Protein AF-A0AAE3ZYD8-F1 (afdb_monomer_lite)

Structure (mmCIF, N/CA/C/O backbone):
data_AF-A0AAE3ZYD8-F1
#
_entry.id   AF-A0AAE3ZYD8-F1
#
loop_
_atom_site.group_PDB
_atom_site.id
_atom_site.type_symbol
_atom_site.label_atom_id
_atom_site.label_alt_id
_atom_site.label_comp_id
_atom_site.label_asym_id
_atom_site.label_entity_id
_atom_site.label_seq_id
_atom_site.pdbx_PDB_ins_code
_atom_site.Cartn_x
_atom_site.Cartn_y
_atom_site.Cartn_z
_atom_site.occupancy
_atom_site.B_iso_or_equiv
_atom_site.auth_seq_id
_atom_site.auth_comp_id
_atom_site.auth_asym_id
_atom_site.auth_atom_id
_atom_site.pdbx_PDB_model_num
ATOM 1 N N . MET A 1 1 ? -15.674 74.850 -31.401 1.00 39.19 1 MET A N 1
ATOM 2 C CA . MET A 1 1 ? -15.373 73.642 -32.206 1.00 39.19 1 MET A CA 1
ATOM 3 C C . MET A 1 1 ? -13.889 73.385 -31.985 1.00 39.19 1 MET A C 1
ATOM 5 O O . MET A 1 1 ? -13.115 74.258 -32.322 1.00 39.19 1 MET A O 1
ATOM 9 N N . THR A 1 2 ? -13.423 72.394 -31.230 1.00 38.75 2 THR A N 1
ATOM 10 C CA . THR A 1 2 ? -13.794 70.973 -31.215 1.00 38.75 2 THR A CA 1
ATOM 11 C C . THR A 1 2 ? -13.470 70.394 -29.831 1.00 38.75 2 THR A C 1
ATOM 13 O O . THR A 1 2 ? -12.505 70.802 -29.191 1.00 38.75 2 THR A O 1
ATOM 16 N N . ALA A 1 3 ? -14.330 69.497 -29.356 1.00 37.72 3 ALA A N 1
ATOM 17 C CA . ALA A 1 3 ? -14.388 68.983 -27.994 1.00 37.72 3 ALA A CA 1
ATOM 18 C C . ALA A 1 3 ? -13.126 68.225 -27.538 1.00 37.72 3 ALA A C 1
ATOM 20 O O . ALA A 1 3 ? -12.574 67.401 -28.269 1.00 37.72 3 ALA A O 1
ATOM 21 N N . GLY A 1 4 ? -12.732 68.465 -26.283 1.00 34.50 4 GLY A N 1
ATOM 22 C CA . GLY A 1 4 ? -11.736 67.681 -25.561 1.00 34.50 4 GLY A CA 1
ATOM 23 C C . GLY A 1 4 ? -12.217 66.248 -25.338 1.00 34.50 4 GLY A C 1
ATOM 24 O O . GLY A 1 4 ? -13.328 66.013 -24.865 1.00 34.50 4 GLY A O 1
ATOM 25 N N . ARG A 1 5 ? -11.369 65.280 -25.691 1.00 34.66 5 ARG A N 1
ATOM 26 C CA . ARG A 1 5 ? -11.614 63.859 -25.442 1.00 34.66 5 ARG A CA 1
ATOM 27 C C . ARG A 1 5 ? -10.957 63.471 -24.108 1.00 34.66 5 ARG A C 1
ATOM 29 O O . ARG A 1 5 ? -9.735 63.564 -24.014 1.00 34.66 5 ARG A O 1
ATOM 36 N N . PRO A 1 6 ? -11.722 63.047 -23.087 1.00 41.84 6 PRO A N 1
ATOM 37 C CA . PRO A 1 6 ? -11.162 62.637 -21.802 1.00 41.84 6 PRO A CA 1
ATOM 38 C C . PRO A 1 6 ? -10.431 61.282 -21.906 1.00 41.84 6 PRO A C 1
ATOM 40 O O . PRO A 1 6 ? -10.768 60.464 -22.774 1.00 41.84 6 PRO A O 1
ATOM 43 N N . PRO A 1 7 ? -9.436 61.017 -21.037 1.00 40.16 7 PRO A N 1
ATOM 44 C CA . PRO A 1 7 ? -8.726 59.742 -21.002 1.00 40.16 7 PRO A CA 1
ATOM 45 C C . PRO A 1 7 ? -9.664 58.601 -20.584 1.00 40.16 7 PRO A C 1
ATOM 47 O O . PRO A 1 7 ? -10.513 58.758 -19.707 1.00 40.16 7 PRO A O 1
ATOM 50 N N . ARG A 1 8 ? -9.515 57.440 -21.234 1.00 33.44 8 ARG A N 1
ATOM 51 C CA . ARG A 1 8 ? -10.309 56.237 -20.939 1.00 33.44 8 ARG A CA 1
ATOM 52 C C . ARG A 1 8 ? -10.035 55.751 -19.505 1.00 33.44 8 ARG A C 1
ATOM 54 O O . ARG A 1 8 ? -8.873 55.748 -19.098 1.00 33.44 8 ARG A O 1
ATOM 61 N N . PRO A 1 9 ? -11.063 55.299 -18.767 1.00 32.88 9 PRO A N 1
ATOM 62 C CA . PRO A 1 9 ? -10.900 54.780 -17.418 1.00 32.88 9 PRO A CA 1
ATOM 63 C C . PRO A 1 9 ? -10.076 53.490 -17.433 1.00 32.88 9 PRO A C 1
ATOM 65 O O . PRO A 1 9 ? -10.349 52.556 -18.188 1.00 32.88 9 PRO A O 1
ATOM 68 N N . THR A 1 10 ? -9.053 53.463 -16.585 1.00 34.94 10 THR A N 1
ATOM 69 C CA . THR A 1 10 ? -8.328 52.263 -16.190 1.00 34.94 10 THR A CA 1
ATOM 70 C C . THR A 1 10 ? -9.284 51.358 -15.422 1.00 34.94 10 THR A C 1
ATOM 72 O O . THR A 1 10 ? -9.765 51.711 -14.346 1.00 34.94 10 THR A O 1
ATOM 75 N N . ASP A 1 11 ? -9.578 50.183 -15.974 1.00 27.94 11 ASP A N 1
ATOM 76 C CA . ASP A 1 11 ? -10.343 49.171 -15.257 1.00 27.94 11 ASP A CA 1
ATOM 77 C C . ASP A 1 11 ? -9.451 48.550 -14.170 1.00 27.94 11 ASP A C 1
ATOM 79 O O . ASP A 1 11 ? -8.666 47.625 -14.393 1.00 27.94 11 ASP A O 1
ATOM 83 N N . ARG A 1 12 ? -9.516 49.137 -12.971 1.00 27.45 12 ARG A N 1
ATOM 84 C CA . ARG A 1 12 ? -9.150 48.465 -11.727 1.00 27.45 12 ARG A CA 1
ATOM 85 C C . ARG A 1 12 ? -10.263 47.478 -11.391 1.00 27.45 12 ARG A C 1
ATOM 87 O O . ARG A 1 12 ? -11.289 47.900 -10.865 1.00 27.45 12 ARG A O 1
ATOM 94 N N . ARG A 1 13 ? -9.986 46.180 -11.526 1.00 26.78 13 ARG A N 1
ATOM 95 C CA . ARG A 1 13 ? -10.488 45.126 -10.619 1.00 26.78 13 ARG A CA 1
ATOM 96 C C . ARG A 1 13 ? -9.712 43.815 -10.809 1.00 26.78 13 ARG A C 1
ATOM 98 O O . ARG A 1 13 ? -10.257 42.789 -11.188 1.00 26.78 13 ARG A O 1
ATOM 105 N N . ALA A 1 14 ? -8.425 43.831 -10.473 1.00 28.00 14 ALA A N 1
ATOM 106 C CA . ALA A 1 14 ? -7.752 42.625 -9.996 1.00 28.00 14 ALA A CA 1
ATOM 107 C C . ALA A 1 14 ? -7.748 42.703 -8.467 1.00 28.00 14 ALA A C 1
ATOM 109 O O . ALA A 1 14 ? -6.875 43.321 -7.861 1.00 28.00 14 ALA A O 1
ATOM 110 N N . GLY A 1 15 ? -8.805 42.167 -7.856 1.00 26.12 15 GLY A N 1
ATOM 111 C CA . GLY A 1 15 ? -8.845 41.940 -6.420 1.00 26.12 15 GLY A CA 1
ATOM 112 C C . GLY A 1 15 ? -7.722 40.983 -6.054 1.00 26.12 15 GLY A C 1
ATOM 113 O O . GLY A 1 15 ? -7.764 39.807 -6.410 1.00 26.12 15 GLY A O 1
ATOM 114 N N . ASN A 1 16 ? -6.722 41.525 -5.370 1.00 30.31 16 ASN A N 1
ATOM 115 C CA . ASN A 1 16 ? -5.710 40.788 -4.645 1.00 30.31 16 ASN A CA 1
ATOM 116 C C . ASN A 1 16 ? -6.417 39.789 -3.717 1.00 30.31 16 ASN A C 1
ATOM 118 O O . ASN A 1 16 ? -7.019 40.181 -2.721 1.00 30.31 16 ASN A O 1
ATOM 122 N N . THR A 1 17 ? -6.416 38.510 -4.079 1.00 27.67 17 THR A N 1
ATOM 123 C CA . THR A 1 17 ? -6.641 37.433 -3.115 1.00 27.67 17 THR A CA 1
ATOM 124 C C . THR A 1 17 ? -5.287 36.804 -2.902 1.00 27.67 17 THR A C 1
ATOM 126 O O . THR A 1 17 ? -4.850 35.932 -3.653 1.00 27.67 17 THR A O 1
ATOM 129 N N . ASP A 1 18 ? -4.608 37.345 -1.897 1.00 24.77 18 ASP A N 1
ATOM 130 C CA . ASP A 1 18 ? -3.441 36.752 -1.284 1.00 24.77 18 ASP A CA 1
ATOM 131 C C . ASP A 1 18 ? -3.731 35.270 -1.044 1.00 24.77 18 ASP A C 1
ATOM 133 O O . ASP A 1 18 ? -4.556 34.889 -0.209 1.00 24.77 18 ASP A O 1
ATOM 137 N N . LEU A 1 19 ? -3.049 34.415 -1.806 1.00 27.92 19 LEU A N 1
ATOM 138 C CA . LEU A 1 19 ? -2.850 33.026 -1.437 1.00 27.92 19 LEU A CA 1
ATOM 139 C C . LEU A 1 19 ? -1.936 33.031 -0.212 1.00 27.92 19 LEU A C 1
ATOM 141 O O . LEU A 1 19 ? -0.739 32.769 -0.302 1.00 27.92 19 LEU A O 1
ATOM 145 N N . VAL A 1 20 ? -2.526 33.327 0.944 1.00 26.83 20 VAL A N 1
ATOM 146 C CA . VAL A 1 20 ? -2.043 32.824 2.220 1.00 26.83 20 VAL A CA 1
ATOM 147 C C . VAL A 1 20 ? -2.049 31.307 2.073 1.00 26.83 20 VAL A C 1
ATOM 149 O O . VAL A 1 20 ? -3.085 30.645 2.128 1.00 26.83 20 VAL A O 1
ATOM 152 N N . THR A 1 21 ? -0.877 30.752 1.785 1.00 28.17 21 THR A N 1
ATOM 153 C CA . THR A 1 21 ? -0.596 29.334 1.965 1.00 28.17 21 THR A CA 1
ATOM 154 C C . THR A 1 21 ? -0.761 29.023 3.443 1.00 28.17 21 THR A C 1
ATOM 156 O O . THR A 1 21 ? 0.166 29.191 4.229 1.00 28.17 21 THR A O 1
ATOM 159 N N . ASP A 1 22 ? -1.969 28.606 3.808 1.00 22.72 22 ASP A N 1
ATOM 160 C CA . ASP A 1 22 ? -2.273 27.959 5.075 1.00 22.72 22 ASP A CA 1
ATOM 161 C C . ASP A 1 22 ? -1.368 26.713 5.215 1.00 22.72 22 ASP A C 1
ATOM 163 O O . ASP A 1 22 ? -1.449 25.800 4.380 1.00 22.72 22 ASP A O 1
ATOM 167 N N . PRO A 1 23 ? -0.476 26.653 6.222 1.00 24.53 23 PRO A N 1
ATOM 168 C CA . PRO A 1 23 ? 0.433 25.527 6.422 1.00 24.53 23 PRO A CA 1
ATOM 169 C C . PRO A 1 23 ? -0.279 24.243 6.899 1.00 24.53 23 PRO A C 1
ATOM 171 O O . PRO A 1 23 ? 0.387 23.241 7.155 1.00 24.53 23 PRO A O 1
ATOM 174 N N . GLY A 1 24 ? -1.615 24.221 6.992 1.00 27.00 24 GLY A N 1
ATOM 175 C CA . GLY A 1 24 ? -2.392 23.070 7.465 1.00 27.00 24 GLY A CA 1
ATOM 176 C C . GLY A 1 24 ? -2.899 22.075 6.411 1.00 27.00 24 GLY A C 1
ATOM 177 O O . GLY A 1 24 ? -3.437 21.030 6.783 1.00 27.00 24 GLY A O 1
ATOM 178 N N . LYS A 1 25 ? -2.773 22.333 5.100 1.00 26.31 25 LYS A N 1
ATOM 179 C CA . LYS A 1 25 ? -3.444 21.501 4.077 1.00 26.31 25 LYS A CA 1
ATOM 180 C C . LYS A 1 25 ? -2.514 20.500 3.389 1.00 26.31 25 LYS A C 1
ATOM 182 O O . LYS A 1 25 ? -2.202 20.625 2.205 1.00 26.31 25 LYS A O 1
ATOM 187 N N . SER A 1 26 ? -2.143 19.440 4.109 1.00 29.58 26 SER A N 1
ATOM 188 C CA . SER A 1 26 ? -1.724 18.188 3.459 1.00 29.58 26 SER A CA 1
ATOM 189 C C . SER A 1 26 ? -2.829 17.720 2.498 1.00 29.58 26 SER A C 1
ATOM 191 O O . SER A 1 26 ? -4.012 17.800 2.855 1.00 29.58 26 SER A O 1
ATOM 193 N N . PRO A 1 27 ? -2.505 17.242 1.280 1.00 31.78 27 PRO A N 1
ATOM 194 C CA . PRO A 1 27 ? -3.509 16.724 0.363 1.00 31.78 27 PRO A CA 1
ATOM 195 C C . PRO A 1 27 ? -4.178 15.514 1.018 1.00 31.78 27 PRO A C 1
ATOM 197 O O . PRO A 1 27 ? -3.579 14.451 1.149 1.00 31.78 27 PRO A O 1
ATOM 200 N N . ALA A 1 28 ? -5.415 15.705 1.475 1.00 33.66 28 ALA A N 1
ATOM 201 C CA . ALA A 1 28 ? -6.218 14.652 2.073 1.00 33.66 28 ALA A CA 1
ATOM 202 C C . ALA A 1 28 ? -6.237 13.421 1.143 1.00 33.66 28 ALA A C 1
ATOM 204 O O . ALA A 1 28 ? -6.538 13.587 -0.048 1.00 33.66 28 ALA A O 1
ATOM 205 N N . PRO A 1 29 ? -5.947 12.205 1.645 1.00 40.50 29 PRO A N 1
ATOM 206 C CA . PRO A 1 29 ? -6.039 10.999 0.834 1.00 40.50 29 PRO A CA 1
ATOM 207 C C . PRO A 1 29 ? -7.455 10.880 0.253 1.00 40.50 29 PRO A C 1
ATOM 209 O O . PRO A 1 29 ? -8.451 11.196 0.915 1.00 40.50 29 PRO A O 1
ATOM 212 N N . ARG A 1 30 ? -7.539 10.464 -1.020 1.00 41.00 30 ARG A N 1
ATOM 213 C CA . ARG A 1 30 ? -8.766 10.401 -1.845 1.00 41.00 30 ARG A CA 1
ATOM 214 C C . ARG A 1 30 ? -9.940 9.647 -1.188 1.00 41.00 30 ARG A C 1
ATOM 216 O O . ARG A 1 30 ? -11.071 9.844 -1.611 1.00 41.00 30 ARG A O 1
ATOM 223 N N . SER A 1 31 ? -9.700 8.866 -0.137 1.00 41.41 31 SER A N 1
ATOM 224 C CA . SER A 1 31 ? -10.678 8.054 0.599 1.00 41.41 31 SER A CA 1
ATOM 225 C C . SER A 1 31 ? -11.511 8.798 1.655 1.00 41.41 31 SER A C 1
ATOM 227 O O . SER A 1 31 ? -12.428 8.214 2.227 1.00 41.41 31 SER A O 1
ATOM 229 N N . ARG A 1 32 ? -11.248 10.082 1.944 1.00 48.53 32 ARG A N 1
ATOM 230 C CA . ARG A 1 32 ? -11.986 10.802 3.009 1.00 48.53 32 ARG A CA 1
ATOM 231 C C . ARG A 1 32 ? -13.434 11.169 2.666 1.00 48.53 32 ARG A C 1
ATOM 233 O O . ARG A 1 32 ? -14.219 11.427 3.577 1.00 48.53 32 ARG A O 1
ATOM 240 N N . ARG A 1 33 ? -13.785 11.258 1.382 1.00 39.44 33 ARG A N 1
ATOM 241 C CA . ARG A 1 33 ? -15.105 11.715 0.920 1.00 39.44 33 ARG A CA 1
ATOM 242 C C . ARG A 1 33 ? -15.967 10.494 0.593 1.00 39.44 33 ARG A C 1
ATOM 244 O O . ARG A 1 33 ? -15.893 9.994 -0.517 1.00 39.44 33 ARG A O 1
ATOM 251 N N . GLY A 1 34 ? -16.715 9.996 1.579 1.00 54.84 34 GLY A N 1
ATOM 252 C CA . GLY A 1 34 ? -17.639 8.862 1.415 1.00 54.84 34 GLY A CA 1
ATOM 253 C C . GLY A 1 34 ? -17.428 7.684 2.373 1.00 54.84 34 GLY A C 1
ATOM 254 O O . GLY A 1 34 ? -18.105 6.676 2.235 1.00 54.84 34 GLY A O 1
ATOM 255 N N . CYS A 1 35 ? -16.503 7.776 3.336 1.00 65.12 35 CYS A N 1
ATOM 256 C CA . CYS A 1 35 ? -16.311 6.716 4.326 1.00 65.12 35 CYS A CA 1
ATOM 257 C C . CYS A 1 35 ? -17.392 6.798 5.427 1.00 65.12 35 CYS A C 1
ATOM 259 O O . CYS A 1 35 ? -17.406 7.804 6.145 1.00 65.12 35 CYS A O 1
ATOM 261 N N . PRO A 1 36 ? -18.228 5.756 5.632 1.00 74.19 36 PRO A N 1
ATOM 262 C CA . PRO A 1 36 ? -19.284 5.751 6.656 1.00 74.19 36 PRO A CA 1
ATOM 263 C C . PRO A 1 36 ? -18.749 5.967 8.078 1.00 74.19 36 PRO A C 1
ATOM 265 O O . PRO A 1 36 ? -19.422 6.529 8.936 1.00 74.19 36 PRO A O 1
ATOM 268 N N . ILE A 1 37 ? -17.487 5.591 8.317 1.00 82.69 37 ILE A N 1
ATOM 269 C CA . ILE A 1 37 ? -16.783 5.770 9.597 1.00 82.69 37 ILE A CA 1
ATOM 270 C C . ILE A 1 37 ? -16.695 7.250 9.988 1.00 82.69 37 ILE A C 1
ATOM 272 O O . ILE A 1 37 ? -16.697 7.579 11.172 1.00 82.69 37 ILE A O 1
ATOM 276 N N . ARG A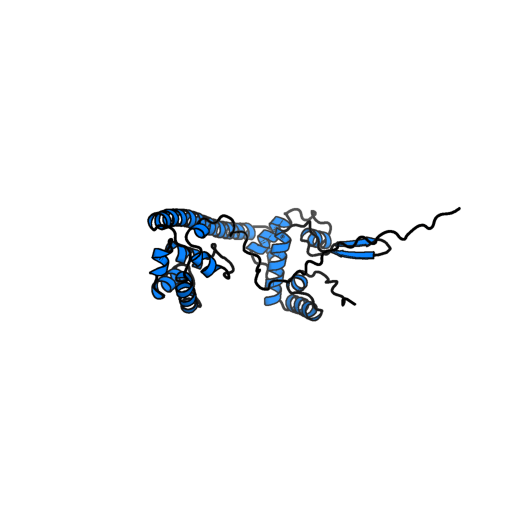 1 38 ? -16.688 8.174 9.020 1.00 83.12 38 ARG A N 1
ATOM 277 C CA . ARG A 1 38 ? -16.636 9.616 9.297 1.00 83.12 38 ARG A CA 1
ATOM 278 C C . ARG A 1 38 ? -17.868 10.115 10.054 1.00 83.12 38 ARG A C 1
ATOM 280 O O . ARG A 1 38 ? -17.744 11.057 10.831 1.00 83.12 38 ARG A O 1
ATOM 287 N N . GLU A 1 39 ? -19.029 9.510 9.824 1.00 82.81 39 GLU A N 1
ATOM 288 C CA . GLU A 1 39 ? -20.311 9.982 10.362 1.00 82.81 39 GLU A CA 1
ATOM 289 C C . GLU A 1 39 ? -20.488 9.668 11.851 1.00 82.81 39 GLU A C 1
ATOM 291 O O . GLU A 1 39 ? -21.190 10.394 12.556 1.00 82.81 39 GLU A O 1
ATOM 296 N N . TYR A 1 40 ? -19.839 8.605 12.337 1.00 85.62 40 TYR A N 1
ATOM 297 C CA . TYR A 1 40 ? -20.012 8.126 13.711 1.00 85.62 40 TYR A CA 1
ATOM 298 C C . TYR A 1 40 ? -18.698 7.970 14.494 1.00 85.62 40 TYR A C 1
ATOM 300 O O . TYR A 1 40 ? -18.727 7.913 15.723 1.00 85.62 40 TYR A O 1
ATOM 308 N N . PHE A 1 41 ? -17.540 7.918 13.826 1.00 85.25 41 PHE A N 1
ATOM 309 C CA . PHE A 1 41 ? -16.245 7.679 14.468 1.00 85.25 41 PHE A CA 1
ATOM 310 C C . PHE A 1 41 ? -15.095 8.528 13.878 1.00 85.25 41 PHE A C 1
ATOM 312 O O . PHE A 1 41 ? -14.081 8.000 13.413 1.00 85.25 41 PHE A O 1
ATOM 319 N N . PRO A 1 42 ? -15.199 9.870 13.930 1.00 85.31 42 PRO A N 1
ATOM 320 C CA . PRO A 1 42 ? -14.195 10.769 13.356 1.00 85.31 42 PRO A CA 1
ATOM 321 C C . PRO A 1 42 ? -12.822 10.674 14.044 1.00 85.31 42 PRO A C 1
ATOM 323 O O . PRO A 1 42 ? -11.802 10.717 13.360 1.00 85.31 42 PRO A O 1
ATOM 326 N N . ALA A 1 43 ? -12.775 10.446 15.363 1.00 85.62 43 ALA A N 1
ATOM 327 C CA . ALA A 1 43 ? -11.512 10.333 16.102 1.00 85.62 43 ALA A CA 1
ATOM 328 C C . ALA A 1 43 ? -10.626 9.170 15.623 1.00 85.62 43 ALA A C 1
ATOM 330 O O . ALA A 1 43 ? -9.401 9.249 15.710 1.00 85.62 43 ALA A O 1
ATOM 331 N N . PHE A 1 44 ? -11.220 8.107 15.073 1.00 86.50 44 PHE A N 1
ATOM 332 C CA . PHE A 1 44 ? -10.463 7.028 14.441 1.00 86.50 44 PHE A CA 1
ATOM 333 C C . PHE A 1 44 ? -9.725 7.519 13.193 1.00 86.50 44 PHE A C 1
ATOM 335 O O . PHE A 1 44 ? -8.534 7.269 13.026 1.00 86.50 44 PHE A O 1
ATOM 342 N N . LEU A 1 45 ? -10.415 8.273 12.336 1.00 85.00 45 LEU A N 1
ATOM 343 C CA . LEU A 1 45 ? -9.828 8.826 11.117 1.00 85.00 45 LEU A CA 1
ATOM 344 C C . LEU A 1 45 ? -8.723 9.838 11.429 1.00 85.00 45 LEU A C 1
ATOM 346 O O . LEU A 1 45 ? -7.751 9.929 10.681 1.00 85.00 45 LEU A O 1
ATOM 350 N N . ASP A 1 46 ? -8.843 10.577 12.528 1.00 84.00 46 ASP A N 1
ATOM 351 C CA . ASP A 1 46 ? -7.807 11.513 12.962 1.00 84.00 46 ASP A CA 1
ATOM 352 C C . ASP A 1 46 ? -6.5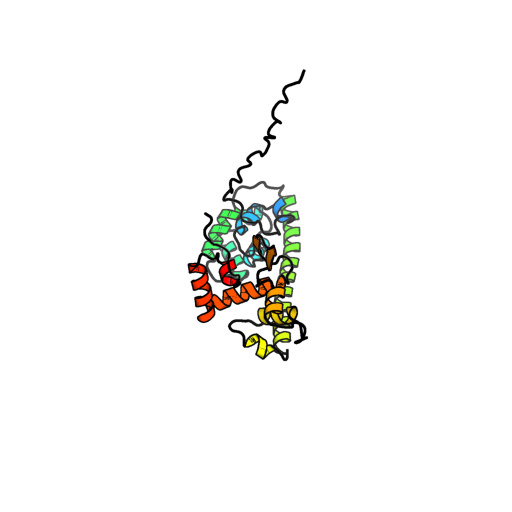91 10.791 13.553 1.00 84.00 46 ASP A C 1
ATOM 354 O O . ASP A 1 46 ? -5.454 11.161 13.254 1.00 84.00 46 ASP A O 1
ATOM 358 N N . ALA A 1 47 ? -6.805 9.696 14.291 1.00 84.25 47 ALA A N 1
ATOM 359 C CA . ALA A 1 47 ? -5.725 8.867 14.827 1.00 84.25 47 ALA A CA 1
ATOM 360 C C . ALA A 1 47 ? -4.813 8.291 13.725 1.00 84.25 47 ALA A C 1
ATOM 362 O O . ALA A 1 47 ? -3.604 8.164 13.927 1.00 84.25 47 ALA A O 1
ATOM 363 N N . PHE A 1 48 ? -5.376 7.995 12.549 1.00 82.00 48 PHE A N 1
ATOM 364 C CA . PHE A 1 48 ? -4.649 7.463 11.393 1.00 82.00 48 PHE A CA 1
ATOM 365 C C . PHE A 1 48 ? -4.408 8.492 10.275 1.00 82.00 48 PHE A C 1
ATOM 367 O O . PHE A 1 48 ? -3.842 8.146 9.242 1.00 82.00 48 PHE A O 1
ATOM 374 N N . ALA A 1 49 ? -4.759 9.771 10.458 1.00 74.19 49 ALA A N 1
ATOM 375 C CA . ALA A 1 49 ? -4.676 10.794 9.405 1.00 74.19 49 ALA A CA 1
ATOM 376 C C . ALA A 1 49 ? -3.271 10.982 8.810 1.00 74.19 49 ALA A C 1
ATOM 378 O O . ALA A 1 49 ? -3.139 11.300 7.630 1.00 74.19 49 ALA A O 1
ATOM 379 N N . ASN A 1 50 ? -2.238 10.774 9.627 1.00 67.38 50 ASN A N 1
ATOM 380 C CA . ASN A 1 50 ? -0.835 10.915 9.236 1.00 67.38 50 ASN A CA 1
ATOM 381 C C . ASN A 1 50 ? -0.173 9.573 8.875 1.00 67.38 50 ASN A C 1
ATOM 383 O O . ASN A 1 50 ? 1.037 9.529 8.649 1.00 67.38 50 ASN A O 1
ATOM 387 N N . HIS A 1 51 ? -0.931 8.472 8.850 1.00 65.19 51 HIS A N 1
ATOM 388 C CA . HIS A 1 51 ? -0.422 7.178 8.413 1.00 65.19 51 HIS A CA 1
ATOM 389 C C . HIS A 1 51 ? -0.453 7.073 6.886 1.00 65.19 51 HIS A C 1
ATOM 391 O O . HIS A 1 51 ? -1.433 7.435 6.239 1.00 65.19 51 HIS A O 1
ATOM 397 N N . LYS A 1 52 ? 0.649 6.558 6.326 1.00 55.59 52 LYS A N 1
ATOM 398 C CA . LYS A 1 52 ? 0.889 6.435 4.881 1.00 55.59 52 LYS A CA 1
ATOM 399 C C . LYS A 1 52 ? -0.200 5.621 4.164 1.00 55.59 52 LYS A C 1
ATOM 401 O O . LYS A 1 52 ? -0.582 5.990 3.060 1.00 55.59 52 LYS A O 1
ATOM 406 N N . ASP A 1 53 ? -0.747 4.625 4.860 1.00 60.03 53 ASP A N 1
ATOM 407 C CA . ASP A 1 53 ? -1.720 3.653 4.344 1.00 60.03 53 ASP A CA 1
ATOM 408 C C . ASP A 1 53 ? -3.050 3.751 5.128 1.00 60.03 53 ASP A C 1
ATOM 410 O O . ASP A 1 53 ? -3.609 2.766 5.580 1.00 60.03 53 ASP A O 1
ATOM 414 N N . PHE A 1 54 ? -3.494 4.979 5.421 1.00 74.12 54 PHE A N 1
ATOM 415 C CA . PHE A 1 54 ? -4.741 5.357 6.112 1.00 74.12 54 PHE A CA 1
ATOM 416 C C . PHE A 1 54 ? -5.627 4.218 6.685 1.00 74.12 54 PHE A C 1
ATOM 418 O O . PHE A 1 54 ? -5.520 3.916 7.872 1.00 74.12 54 PHE A O 1
ATOM 425 N N . LEU A 1 55 ? -6.511 3.617 5.872 1.00 74.75 55 LEU A N 1
ATOM 426 C CA . LEU A 1 55 ? -7.444 2.540 6.273 1.00 74.75 55 LEU A CA 1
ATOM 427 C C . LEU A 1 55 ? -7.037 1.161 5.734 1.00 74.75 55 LEU A C 1
ATOM 429 O O . LEU A 1 55 ? -7.482 0.138 6.245 1.00 74.75 55 LEU A O 1
ATOM 433 N N . ASP A 1 56 ? -6.199 1.141 4.706 1.00 73.19 56 ASP A N 1
ATOM 434 C CA . ASP A 1 56 ? -5.604 -0.034 4.078 1.00 73.19 56 ASP A CA 1
ATOM 435 C C . ASP A 1 56 ? -4.375 -0.553 4.841 1.00 73.19 56 ASP A C 1
ATOM 437 O O . ASP A 1 56 ? -3.822 -1.599 4.515 1.00 73.19 56 ASP A O 1
ATOM 441 N N . SER A 1 57 ? -3.967 0.123 5.911 1.00 84.00 57 SER A N 1
ATOM 442 C CA . SER A 1 57 ? -2.939 -0.354 6.822 1.00 84.00 57 SER A CA 1
ATOM 443 C C . SER A 1 57 ? -3.477 -1.503 7.664 1.00 84.00 57 SER A C 1
ATOM 445 O O . SER A 1 57 ? -4.541 -1.394 8.279 1.00 84.00 57 SER A O 1
ATOM 447 N N . ALA A 1 58 ? -2.686 -2.570 7.789 1.00 86.06 58 ALA A N 1
ATOM 448 C CA . ALA A 1 58 ? -2.992 -3.680 8.688 1.00 86.06 58 ALA A CA 1
ATOM 449 C C . ALA A 1 58 ? -3.196 -3.217 10.145 1.00 86.06 58 ALA A C 1
ATOM 451 O O . ALA A 1 58 ? -4.039 -3.764 10.855 1.00 86.06 58 ALA A O 1
ATOM 452 N N . ASP A 1 59 ? -2.498 -2.156 10.572 1.00 88.00 59 ASP A N 1
ATOM 453 C CA . ASP A 1 59 ? -2.677 -1.550 11.895 1.00 88.00 59 ASP A CA 1
ATOM 454 C C . ASP A 1 59 ? -4.078 -0.943 12.059 1.00 88.00 59 ASP A C 1
ATOM 456 O O . ASP A 1 59 ? -4.748 -1.185 13.063 1.00 88.00 59 ASP A O 1
ATOM 460 N N . ALA A 1 60 ? -4.539 -0.169 11.071 1.00 88.44 60 ALA A N 1
ATOM 461 C CA . ALA A 1 60 ? -5.857 0.460 11.103 1.00 88.44 60 ALA A CA 1
ATOM 462 C C . ALA A 1 60 ? -6.963 -0.602 11.103 1.00 88.44 60 ALA A C 1
ATOM 464 O O . ALA A 1 60 ? -7.862 -0.558 11.945 1.00 88.44 60 ALA A O 1
ATOM 465 N N . ARG A 1 61 ? -6.845 -1.611 10.232 1.00 90.00 61 ARG A N 1
ATOM 466 C CA . ARG A 1 61 ? -7.776 -2.745 10.173 1.00 90.00 61 ARG A CA 1
ATOM 467 C C . ARG A 1 61 ? -7.836 -3.511 11.493 1.00 90.00 61 ARG A C 1
ATOM 469 O O . ARG A 1 61 ? -8.923 -3.744 12.017 1.00 90.00 61 ARG A O 1
ATOM 476 N N . ALA A 1 62 ? -6.687 -3.808 12.101 1.00 90.62 62 ALA A N 1
ATOM 477 C CA . ALA A 1 62 ? -6.626 -4.523 13.374 1.00 90.62 62 ALA A CA 1
ATOM 478 C C . ALA A 1 62 ? -7.283 -3.753 14.534 1.00 90.62 62 ALA A C 1
ATOM 480 O O . ALA A 1 62 ? -7.939 -4.358 15.387 1.00 90.62 62 ALA A O 1
ATOM 481 N N . ILE A 1 63 ? -7.126 -2.426 14.583 1.00 90.75 63 ILE A N 1
ATOM 482 C CA . ILE A 1 63 ? -7.770 -1.601 15.614 1.00 90.75 63 ILE A CA 1
ATOM 483 C C . ILE A 1 63 ? -9.267 -1.450 15.354 1.00 90.75 63 ILE A C 1
ATOM 485 O O . ILE A 1 63 ? -10.043 -1.549 16.304 1.00 90.75 63 ILE A O 1
ATOM 489 N N . LEU A 1 64 ? -9.685 -1.269 14.100 1.00 90.56 64 LEU A N 1
ATOM 490 C CA . LEU A 1 64 ? -11.103 -1.179 13.753 1.00 90.56 64 LEU A CA 1
ATOM 491 C C . LEU A 1 64 ? -11.839 -2.495 14.049 1.00 90.56 64 LEU A C 1
ATOM 493 O O . LEU A 1 64 ? -12.940 -2.465 14.591 1.00 90.56 64 LEU A O 1
ATOM 497 N N . ALA A 1 65 ? -11.200 -3.643 13.801 1.00 91.56 65 ALA A N 1
ATOM 498 C CA . ALA A 1 65 ? -11.718 -4.953 14.192 1.00 91.56 65 ALA A CA 1
ATOM 499 C C . ALA A 1 65 ? -11.862 -5.094 15.718 1.00 91.56 65 ALA A C 1
ATOM 501 O O . ALA A 1 65 ? -12.823 -5.683 16.208 1.00 91.56 65 ALA A O 1
ATOM 502 N N . ALA A 1 66 ? -10.914 -4.549 16.491 1.00 90.44 66 ALA A N 1
ATOM 503 C CA . ALA A 1 66 ? -10.942 -4.615 17.952 1.00 90.44 66 ALA A CA 1
ATOM 504 C C . ALA A 1 66 ? -11.956 -3.646 18.587 1.00 90.44 66 ALA A C 1
ATOM 506 O O . ALA A 1 66 ? -12.483 -3.926 19.666 1.00 90.44 66 ALA A O 1
ATOM 507 N N . ALA A 1 67 ? -12.203 -2.499 17.954 1.00 91.56 67 ALA A N 1
ATOM 508 C CA . ALA A 1 67 ? -13.159 -1.498 18.404 1.00 91.56 67 ALA A CA 1
ATOM 509 C C . ALA A 1 67 ? -13.825 -0.797 17.208 1.00 91.56 67 ALA A C 1
ATOM 511 O O . ALA A 1 67 ? -13.378 0.275 16.794 1.00 91.56 67 ALA A O 1
ATOM 512 N N . PRO A 1 68 ? -14.938 -1.348 16.697 1.00 90.25 68 PRO A N 1
ATOM 513 C CA . PRO A 1 68 ? -15.624 -0.790 15.533 1.00 90.25 68 PRO A CA 1
ATOM 514 C C . PRO A 1 68 ? -16.443 0.467 15.853 1.00 90.25 68 PRO A C 1
ATOM 516 O O . PRO A 1 68 ? -16.867 1.171 14.940 1.00 90.25 68 PRO A O 1
ATOM 519 N N . ALA A 1 69 ? -16.671 0.752 17.140 1.00 89.94 69 ALA A N 1
ATOM 520 C CA . ALA A 1 69 ? -17.468 1.872 17.628 1.00 89.94 69 ALA A CA 1
ATOM 521 C C . ALA A 1 69 ? -16.703 2.697 18.678 1.00 89.94 69 ALA A C 1
ATOM 523 O O . ALA A 1 69 ? -15.946 2.129 19.479 1.00 89.94 69 ALA A O 1
ATOM 524 N N . PRO A 1 70 ? -16.949 4.018 18.761 1.00 87.50 70 PRO A N 1
ATOM 525 C CA . PRO A 1 70 ? -16.203 4.911 19.648 1.00 87.50 70 PRO A CA 1
ATOM 526 C C . PRO A 1 70 ? -16.398 4.579 21.138 1.00 87.50 70 PRO A C 1
ATOM 528 O O . PRO A 1 70 ? -15.487 4.769 21.943 1.00 87.50 70 PRO A O 1
ATOM 531 N N . ALA A 1 71 ? -17.547 4.014 21.532 1.00 86.50 71 ALA A N 1
ATOM 532 C CA . ALA A 1 71 ? -17.767 3.523 22.897 1.00 86.50 71 ALA A CA 1
ATOM 533 C C . ALA A 1 71 ? -16.825 2.362 23.263 1.00 86.50 71 ALA A C 1
ATOM 535 O O . ALA A 1 71 ? -16.302 2.317 24.377 1.00 86.50 71 ALA A O 1
ATOM 536 N N . GLY A 1 72 ? -16.592 1.438 22.325 1.00 85.94 72 GLY A N 1
ATOM 537 C CA . GLY A 1 72 ? -15.640 0.340 22.496 1.00 85.94 72 GLY A CA 1
ATOM 538 C C . GLY A 1 72 ? -14.197 0.837 22.477 1.00 85.94 72 GLY A C 1
ATOM 539 O O . GLY A 1 72 ? -13.392 0.432 23.315 1.00 85.94 72 GLY A O 1
ATOM 540 N N . ALA A 1 73 ? -13.891 1.786 21.591 1.00 87.69 73 ALA A N 1
ATOM 541 C CA . ALA A 1 73 ? -12.554 2.354 21.450 1.00 87.69 73 ALA A CA 1
ATOM 542 C C . ALA A 1 73 ? -12.091 3.093 22.713 1.00 87.69 73 ALA A C 1
ATOM 544 O O . ALA A 1 73 ? -10.963 2.894 23.165 1.00 87.69 73 ALA A O 1
ATOM 545 N N . ALA A 1 74 ? -12.980 3.856 23.355 1.00 87.38 74 ALA A N 1
ATOM 546 C CA . ALA A 1 74 ? -12.689 4.544 24.614 1.00 87.38 74 ALA A CA 1
ATOM 547 C C . ALA A 1 74 ? -12.386 3.583 25.785 1.00 87.38 74 ALA A C 1
ATOM 549 O O . ALA A 1 74 ? -11.732 3.970 26.756 1.00 87.38 74 ALA A O 1
ATOM 550 N N . ARG A 1 75 ? -12.832 2.321 25.701 1.00 88.50 75 ARG A N 1
ATOM 551 C CA . ARG A 1 75 ? -12.579 1.276 26.710 1.00 88.50 75 ARG A CA 1
ATOM 552 C C . ARG A 1 75 ? -11.315 0.463 26.432 1.00 88.50 75 ARG A C 1
ATOM 554 O O . ARG A 1 75 ? -10.892 -0.307 27.293 1.00 88.50 75 ARG A O 1
ATOM 561 N N . LEU A 1 76 ? -10.688 0.616 25.264 1.00 90.31 76 LEU A N 1
ATOM 562 C CA . LEU A 1 76 ? -9.469 -0.119 24.944 1.00 90.31 76 LEU A CA 1
ATOM 563 C C . LEU A 1 76 ? -8.307 0.330 25.833 1.00 90.31 76 LEU A C 1
ATOM 565 O O . LEU A 1 76 ? -7.993 1.519 25.944 1.00 90.31 76 LEU A O 1
ATOM 569 N N . THR A 1 77 ? -7.634 -0.645 26.440 1.00 92.19 77 THR A N 1
ATOM 570 C CA . THR A 1 77 ? -6.389 -0.425 27.179 1.00 92.19 77 THR A CA 1
ATOM 571 C C . THR A 1 77 ? -5.202 -0.401 26.220 1.00 92.19 77 THR A C 1
ATOM 573 O O . THR A 1 77 ? -5.241 -1.006 25.145 1.00 92.19 77 THR A O 1
ATOM 576 N N . LYS A 1 78 ? -4.105 0.252 26.625 1.00 92.88 78 LYS A N 1
ATOM 577 C CA . LYS A 1 78 ? -2.849 0.271 25.849 1.00 92.88 78 LYS A CA 1
ATOM 578 C C . LYS A 1 78 ? -2.377 -1.145 25.499 1.00 92.88 78 LYS A C 1
ATOM 580 O O . LYS A 1 78 ? -1.982 -1.392 24.366 1.00 92.88 78 LYS A O 1
ATOM 585 N N . ALA A 1 79 ? -2.499 -2.085 26.440 1.00 91.88 79 ALA A N 1
ATOM 586 C CA . ALA A 1 79 ? -2.132 -3.485 26.240 1.00 91.88 79 ALA A CA 1
ATOM 587 C C . ALA A 1 79 ? -2.974 -4.171 25.150 1.00 91.88 79 ALA A C 1
ATOM 589 O O . ALA A 1 79 ? -2.422 -4.876 24.308 1.00 91.88 79 ALA A O 1
ATOM 590 N N . ARG A 1 80 ? -4.295 -3.933 25.113 1.00 91.06 80 ARG A N 1
ATOM 591 C CA . ARG A 1 80 ? -5.173 -4.496 24.069 1.00 91.06 80 ARG A CA 1
ATOM 592 C C . ARG A 1 80 ? -4.891 -3.891 22.697 1.00 91.06 80 ARG A C 1
ATOM 594 O O . ARG A 1 80 ? -4.901 -4.624 21.714 1.00 91.06 80 ARG A O 1
ATOM 601 N N . ILE A 1 81 ? -4.582 -2.595 22.637 1.00 91.44 81 ILE A N 1
ATOM 602 C CA . ILE A 1 81 ? -4.154 -1.928 21.398 1.00 91.44 81 ILE A CA 1
ATOM 603 C C . ILE A 1 81 ? -2.834 -2.534 20.912 1.00 91.44 81 ILE A C 1
ATOM 605 O O . ILE A 1 81 ? -2.745 -2.956 19.766 1.00 91.44 81 ILE A O 1
ATOM 609 N N . ALA A 1 82 ? -1.835 -2.669 21.788 1.00 92.38 82 ALA A N 1
ATOM 610 C CA . ALA A 1 82 ? -0.561 -3.297 21.446 1.00 92.38 82 ALA A CA 1
ATOM 611 C C . ALA A 1 82 ? -0.740 -4.748 20.961 1.00 92.38 82 ALA A C 1
ATOM 613 O O . ALA A 1 82 ? -0.128 -5.150 19.975 1.00 92.38 82 ALA A O 1
ATOM 614 N N . ALA A 1 83 ? -1.612 -5.527 21.608 1.00 92.06 83 ALA A N 1
ATOM 615 C CA . ALA A 1 83 ? -1.930 -6.887 21.183 1.00 92.06 83 ALA A CA 1
ATOM 616 C C . ALA A 1 83 ? -2.609 -6.930 19.802 1.00 92.06 83 ALA A C 1
ATOM 618 O O . ALA A 1 83 ? -2.264 -7.777 18.981 1.00 92.06 83 ALA A O 1
ATOM 619 N N . ALA A 1 84 ? -3.536 -6.008 19.523 1.00 91.00 84 ALA A N 1
ATOM 620 C CA . ALA A 1 84 ? -4.174 -5.896 18.214 1.00 91.00 84 ALA A CA 1
ATOM 621 C C . ALA A 1 84 ? -3.164 -5.521 17.115 1.00 91.00 84 ALA A C 1
ATOM 623 O O . ALA A 1 84 ? -3.136 -6.180 16.081 1.00 91.00 84 ALA A O 1
ATOM 624 N N . LEU A 1 85 ? -2.271 -4.557 17.368 1.00 90.69 85 LEU A N 1
ATOM 625 C CA . LEU A 1 85 ? -1.199 -4.182 16.434 1.00 90.69 85 LEU A CA 1
ATOM 626 C C . LEU A 1 85 ? -0.239 -5.350 16.149 1.00 90.69 85 LEU A C 1
ATOM 628 O O . LEU A 1 85 ? 0.148 -5.568 15.004 1.00 90.69 85 LEU A O 1
ATOM 632 N N . ARG A 1 86 ? 0.121 -6.141 17.172 1.00 91.50 86 ARG A N 1
ATOM 633 C CA . ARG A 1 86 ? 0.949 -7.347 16.985 1.00 91.50 86 ARG A CA 1
ATOM 634 C C . ARG A 1 86 ? 0.242 -8.388 16.120 1.00 91.50 86 ARG A C 1
ATOM 636 O O . ARG A 1 86 ? 0.879 -8.966 15.245 1.00 91.50 86 ARG A O 1
ATOM 643 N N . ARG A 1 87 ? -1.065 -8.593 16.322 1.00 87.62 87 ARG A N 1
ATOM 644 C CA . ARG A 1 87 ? -1.878 -9.486 15.479 1.00 87.62 87 ARG A CA 1
ATOM 645 C C . ARG A 1 87 ? -1.953 -8.994 14.032 1.00 87.62 87 ARG A C 1
ATOM 647 O O . ARG A 1 87 ? -1.900 -9.810 13.127 1.00 87.62 87 ARG A O 1
ATOM 654 N N . GLY A 1 88 ? -2.002 -7.678 13.827 1.00 83.44 88 GLY A N 1
ATOM 655 C CA . GLY A 1 88 ? -1.907 -7.039 12.510 1.00 83.44 88 GLY A CA 1
ATOM 656 C C . GLY A 1 88 ? -0.518 -7.112 11.856 1.00 83.44 88 GLY A C 1
ATOM 657 O O . GLY A 1 88 ? -0.316 -6.526 10.801 1.00 83.44 88 GLY A O 1
ATOM 658 N N . GLY A 1 89 ? 0.456 -7.802 12.463 1.00 85.38 89 GLY A N 1
ATOM 659 C CA . GLY A 1 89 ? 1.782 -8.033 11.883 1.00 85.38 89 GLY A CA 1
ATOM 660 C C . GLY A 1 89 ? 2.843 -6.995 12.257 1.00 85.38 89 GLY A C 1
ATOM 661 O O . GLY A 1 89 ? 3.999 -7.112 11.835 1.00 85.38 89 GLY A O 1
ATOM 662 N N . ARG A 1 90 ? 2.518 -5.993 13.086 1.00 85.56 90 ARG A N 1
ATOM 663 C CA . ARG A 1 90 ? 3.490 -4.970 13.484 1.00 85.56 90 ARG A CA 1
ATOM 664 C C . ARG A 1 90 ? 4.512 -5.521 14.477 1.00 85.56 90 ARG A C 1
ATOM 666 O O . ARG A 1 90 ? 4.179 -5.900 15.597 1.00 85.56 90 ARG A O 1
ATOM 673 N N . LYS A 1 91 ? 5.791 -5.480 14.089 1.00 86.25 91 LYS A N 1
ATOM 674 C CA . LYS A 1 91 ? 6.921 -5.953 14.915 1.00 86.25 91 LYS A CA 1
ATOM 675 C C . LYS A 1 91 ? 7.667 -4.837 15.656 1.00 86.25 91 LYS A C 1
ATOM 677 O O . LYS A 1 91 ? 8.228 -5.078 16.717 1.00 86.25 91 LYS A O 1
ATOM 682 N N . ARG A 1 92 ? 7.699 -3.611 15.114 1.00 86.94 92 ARG A N 1
ATOM 683 C CA . ARG A 1 92 ? 8.506 -2.491 15.645 1.00 86.94 92 ARG A CA 1
ATOM 684 C C . ARG A 1 92 ? 7.647 -1.305 16.081 1.00 86.94 92 ARG A C 1
ATOM 686 O O . ARG A 1 92 ? 6.656 -0.965 15.434 1.00 86.94 92 ARG A O 1
ATOM 693 N N . GLY A 1 93 ? 8.059 -0.642 17.164 1.00 86.31 93 GLY A N 1
ATOM 694 C CA . GLY A 1 93 ? 7.416 0.581 17.660 1.00 86.31 93 GLY A CA 1
ATOM 695 C C . GLY A 1 93 ? 5.958 0.395 18.090 1.00 86.31 93 GLY A C 1
ATOM 696 O O . GLY A 1 93 ? 5.180 1.343 18.003 1.00 86.31 93 GLY A O 1
ATOM 697 N N . VAL A 1 94 ? 5.585 -0.822 18.503 1.00 89.06 94 VAL A N 1
ATOM 698 C CA . VAL A 1 94 ? 4.211 -1.179 18.886 1.00 89.06 94 VAL A CA 1
ATOM 699 C C . VAL A 1 94 ? 3.749 -0.347 20.076 1.00 89.06 94 VAL A C 1
ATOM 701 O O . VAL A 1 94 ? 2.688 0.263 20.008 1.00 89.06 94 VAL A O 1
ATOM 704 N N . ASP A 1 95 ? 4.555 -0.265 21.134 1.00 89.56 95 ASP A N 1
ATOM 705 C CA . ASP A 1 95 ? 4.139 0.396 22.374 1.00 89.56 95 ASP A CA 1
ATOM 706 C C . ASP A 1 95 ? 3.992 1.913 22.186 1.00 89.56 95 ASP A C 1
ATOM 708 O O . ASP A 1 95 ? 2.997 2.502 22.608 1.00 89.56 95 ASP A O 1
ATOM 712 N N . ASN A 1 96 ? 4.915 2.538 21.445 1.00 89.38 96 ASN A N 1
ATOM 713 C CA . ASN A 1 96 ? 4.834 3.961 21.102 1.00 89.38 96 ASN A CA 1
ATOM 714 C C . ASN A 1 96 ? 3.581 4.284 20.279 1.00 89.38 96 ASN A C 1
ATOM 716 O O . ASN A 1 96 ? 2.914 5.287 20.538 1.00 89.38 96 ASN A O 1
ATOM 720 N N . LEU A 1 97 ? 3.244 3.445 19.293 1.00 87.25 97 LEU A N 1
ATOM 721 C CA . LEU A 1 97 ? 2.023 3.626 18.510 1.00 87.25 97 LEU A CA 1
ATOM 722 C C . LEU A 1 97 ? 0.779 3.375 19.368 1.00 87.25 97 LEU A C 1
ATOM 724 O O . LEU A 1 97 ? -0.164 4.159 19.313 1.00 87.25 97 LEU A O 1
ATOM 728 N N . ALA A 1 98 ? 0.795 2.347 20.216 1.00 90.00 98 ALA A N 1
ATOM 729 C CA . ALA A 1 98 ? -0.311 2.037 21.110 1.00 90.00 98 ALA A CA 1
ATOM 730 C C . ALA A 1 98 ? -0.615 3.192 22.073 1.00 90.00 98 ALA A C 1
ATOM 732 O O . ALA A 1 98 ? -1.782 3.504 22.288 1.00 90.00 98 ALA A O 1
ATOM 733 N N . ILE A 1 99 ? 0.408 3.871 22.607 1.00 90.62 99 ILE A N 1
ATOM 734 C CA . ILE A 1 99 ? 0.235 5.068 23.443 1.00 90.62 99 ILE A CA 1
ATOM 735 C C . ILE A 1 99 ? -0.428 6.199 22.650 1.00 90.62 99 ILE A C 1
ATOM 737 O O . ILE A 1 99 ? -1.399 6.786 23.131 1.00 90.62 99 ILE A O 1
ATOM 741 N N . LYS A 1 100 ? 0.060 6.483 21.435 1.00 89.12 100 LYS A N 1
ATOM 742 C CA . LYS A 1 100 ? -0.496 7.538 20.571 1.00 89.12 100 LYS A CA 1
ATOM 743 C C . LYS A 1 100 ? -1.955 7.264 20.213 1.00 89.12 100 LYS A C 1
ATOM 745 O O . LYS A 1 100 ? -2.798 8.136 20.396 1.00 89.12 100 LYS A O 1
ATOM 750 N N . LEU A 1 101 ? -2.262 6.043 19.777 1.00 88.12 101 LEU A N 1
ATOM 751 C CA . LEU A 1 101 ? -3.623 5.631 19.435 1.00 88.12 101 LEU A CA 1
ATOM 752 C C . LEU A 1 101 ? -4.538 5.653 20.661 1.00 88.12 101 LEU A C 1
ATOM 754 O O . LEU A 1 101 ? -5.651 6.157 20.588 1.00 88.12 101 LEU A O 1
ATOM 758 N N . HIS A 1 102 ? -4.066 5.179 21.814 1.00 90.81 102 HIS A N 1
ATOM 759 C CA . HIS A 1 102 ? -4.836 5.207 23.057 1.00 90.81 102 HIS A CA 1
ATOM 760 C C . HIS A 1 102 ? -5.255 6.625 23.469 1.00 90.81 102 HIS A C 1
ATOM 762 O O . HIS A 1 102 ? -6.355 6.800 23.999 1.00 90.81 102 HIS A O 1
ATOM 768 N N . ALA A 1 103 ? -4.375 7.612 23.265 1.00 89.25 103 ALA A N 1
ATOM 769 C CA . ALA A 1 103 ? -4.671 9.019 23.510 1.00 89.25 103 ALA A CA 1
ATOM 770 C C . ALA A 1 103 ? -5.631 9.583 22.450 1.00 89.25 103 ALA A C 1
ATOM 772 O O . ALA A 1 103 ? -6.647 10.173 22.805 1.00 89.25 103 ALA A O 1
ATOM 773 N N . ALA A 1 104 ? -5.357 9.341 21.165 1.00 87.69 104 ALA A N 1
ATOM 774 C CA . ALA A 1 104 ? -6.156 9.863 20.057 1.00 87.69 104 ALA A CA 1
ATOM 775 C C . ALA A 1 104 ? -7.605 9.344 20.063 1.00 87.69 104 ALA A C 1
ATOM 777 O O . ALA A 1 104 ? -8.540 10.120 19.894 1.00 87.69 104 ALA A O 1
ATOM 778 N N . LEU A 1 105 ? -7.812 8.053 20.346 1.00 86.81 105 LEU A N 1
ATOM 779 C CA . LEU A 1 105 ? -9.141 7.422 20.383 1.00 86.81 105 LEU A CA 1
ATOM 780 C C . LEU A 1 105 ? -10.037 7.915 21.533 1.00 86.81 105 LEU A C 1
ATOM 782 O O . LEU A 1 105 ? -11.221 7.588 21.564 1.00 86.81 105 LEU A O 1
ATOM 786 N N . ARG A 1 106 ? -9.481 8.664 22.492 1.00 87.88 106 ARG A N 1
ATOM 787 C CA . ARG A 1 106 ? -10.211 9.249 23.628 1.00 87.88 106 ARG A CA 1
ATOM 788 C C . ARG A 1 106 ? -10.467 10.742 23.483 1.00 87.88 106 ARG A C 1
ATOM 790 O O . ARG A 1 106 ? -11.082 11.323 24.375 1.00 87.88 106 ARG A O 1
ATOM 797 N N . LEU A 1 107 ? -9.989 11.363 22.408 1.00 85.69 107 LEU A N 1
ATOM 798 C CA . LEU A 1 107 ? -10.258 12.773 22.177 1.00 85.69 107 LEU A CA 1
ATOM 799 C C . LEU A 1 107 ? -11.774 13.002 22.079 1.00 85.69 107 LEU A C 1
ATOM 801 O O . LEU A 1 107 ? -12.468 12.199 21.448 1.00 85.69 107 LEU A O 1
ATOM 805 N N . PRO A 1 108 ? -12.306 14.069 22.700 1.00 81.38 108 PRO A N 1
ATOM 806 C CA . PRO A 1 108 ? -13.717 14.404 22.583 1.00 81.38 108 PRO A CA 1
ATOM 807 C C . PRO A 1 108 ? -14.110 14.613 21.120 1.00 81.38 108 PRO A C 1
ATOM 809 O O . PRO A 1 108 ? -13.421 15.302 20.370 1.00 81.38 108 PRO A O 1
ATOM 812 N N . HIS A 1 109 ? -15.236 14.037 20.718 1.00 82.31 109 HIS A N 1
ATOM 813 C CA . HIS A 1 109 ? -15.821 14.232 19.398 1.00 82.31 109 HIS A CA 1
ATOM 814 C C . HIS A 1 109 ? -17.342 14.119 19.485 1.00 82.31 109 HIS A C 1
ATOM 816 O O . HIS A 1 109 ? -17.874 13.565 20.449 1.00 82.31 109 HIS A O 1
ATOM 822 N N . LEU A 1 110 ? -18.047 14.622 18.469 1.00 82.81 110 LEU A N 1
ATOM 823 C CA . LEU A 1 110 ? -19.497 14.458 18.382 1.00 82.81 110 LEU A CA 1
ATOM 824 C C . LEU A 1 110 ? -19.840 12.963 18.345 1.00 82.81 110 LEU A C 1
ATOM 826 O O . LEU A 1 110 ? -19.228 12.189 17.602 1.00 82.81 110 LEU A O 1
ATOM 830 N N . ARG A 1 111 ? -20.771 12.565 19.213 1.00 85.06 111 ARG A N 1
ATOM 831 C CA . ARG A 1 111 ? -21.230 11.184 19.384 1.00 85.06 111 ARG A CA 1
ATOM 832 C C . ARG A 1 111 ? -22.613 11.029 18.783 1.00 85.06 111 ARG A C 1
ATOM 834 O O . ARG A 1 111 ? -23.413 11.960 18.819 1.00 85.06 111 ARG A O 1
ATOM 841 N N . GLN A 1 112 ? -22.881 9.838 18.272 1.00 87.50 112 GLN A N 1
ATOM 842 C CA . GLN A 1 112 ? -24.221 9.444 17.856 1.00 87.50 112 GLN A CA 1
ATOM 843 C C . GLN A 1 112 ? -24.904 8.684 19.005 1.00 87.50 112 GLN A C 1
ATOM 845 O O . GLN A 1 112 ? -24.227 8.227 19.933 1.00 87.50 112 GLN A O 1
ATOM 850 N N . PRO A 1 113 ? -26.237 8.508 18.978 1.00 91.69 113 PRO A N 1
ATOM 851 C CA . PRO A 1 113 ? -26.911 7.632 19.928 1.00 91.69 113 PRO A CA 1
ATOM 852 C C . PRO A 1 113 ? -26.292 6.228 19.923 1.00 91.69 113 PRO A C 1
ATOM 854 O O . PRO A 1 113 ? -25.967 5.687 18.866 1.00 91.69 113 PRO A O 1
ATOM 857 N N . GLN A 1 114 ? -26.172 5.597 21.093 1.00 88.31 114 GLN A N 1
ATOM 858 C CA . GLN A 1 114 ? -25.426 4.339 21.244 1.00 88.31 114 GLN A CA 1
ATOM 859 C C . GLN A 1 114 ? -25.910 3.217 20.307 1.00 88.31 114 GLN A C 1
ATOM 861 O O . GLN A 1 114 ? -25.092 2.472 19.774 1.00 88.31 114 GLN A O 1
ATOM 866 N N . ARG A 1 115 ? -27.225 3.118 20.064 1.00 91.06 115 ARG A N 1
ATOM 867 C CA . ARG A 1 115 ? -27.800 2.140 19.120 1.00 91.06 115 ARG A CA 1
ATOM 868 C C . ARG A 1 115 ? -27.337 2.382 17.679 1.00 91.06 115 ARG A C 1
ATOM 870 O O . ARG A 1 115 ? -27.068 1.425 16.962 1.00 91.06 115 ARG A O 1
ATOM 877 N N . VAL A 1 116 ? -27.203 3.647 17.277 1.00 90.50 116 VAL A N 1
ATOM 878 C CA . VAL A 1 116 ? -26.696 4.033 15.951 1.00 90.50 116 VAL A CA 1
ATOM 879 C C . VAL A 1 116 ? -25.213 3.688 15.840 1.00 90.50 116 VAL A C 1
ATOM 881 O O . VAL A 1 116 ? -24.809 3.063 14.867 1.00 90.50 116 VAL A O 1
ATOM 884 N N . GLU A 1 117 ? -24.404 4.007 16.856 1.00 90.38 117 GLU A N 1
ATOM 885 C CA . GLU A 1 117 ? -22.974 3.654 16.868 1.00 90.38 117 GLU A CA 1
ATOM 886 C C . GLU A 1 117 ? -22.745 2.138 16.794 1.00 90.38 117 GLU A C 1
ATOM 888 O O . GLU A 1 117 ? -21.811 1.688 16.134 1.00 90.38 117 GLU A O 1
ATOM 893 N N . GLN A 1 118 ? -23.593 1.345 17.455 1.00 89.31 118 GLN A N 1
ATOM 894 C CA . GLN A 1 118 ? -23.540 -0.116 17.394 1.00 89.31 118 GLN A CA 1
ATOM 895 C C . GLN A 1 118 ? -23.892 -0.636 15.998 1.00 89.31 118 GLN A C 1
ATOM 897 O O . GLN A 1 118 ? -23.120 -1.411 15.441 1.00 89.31 118 GLN A O 1
ATOM 902 N N . ALA A 1 119 ? -25.004 -0.176 15.415 1.00 91.06 119 ALA A N 1
ATOM 903 C CA . ALA A 1 119 ? -25.421 -0.582 14.073 1.00 91.06 119 ALA A CA 1
ATOM 904 C C . ALA A 1 119 ? -24.374 -0.207 13.009 1.00 91.06 119 ALA A C 1
ATOM 906 O O . ALA A 1 119 ? -23.995 -1.038 12.182 1.00 91.06 119 ALA A O 1
ATOM 907 N N . MET A 1 120 ? -23.841 1.017 13.079 1.00 89.69 120 MET A N 1
ATOM 908 C CA . MET A 1 120 ? -22.772 1.481 12.192 1.00 89.69 120 MET A CA 1
ATOM 909 C C . MET A 1 120 ? -21.466 0.714 12.417 1.00 89.69 120 MET A C 1
ATOM 911 O O . MET A 1 120 ? -20.772 0.399 11.456 1.00 89.69 120 MET A O 1
ATOM 915 N N . GLY A 1 121 ? -21.153 0.350 13.665 1.00 90.88 121 GLY A N 1
ATOM 916 C CA . GLY A 1 121 ? -20.025 -0.521 13.987 1.00 90.88 121 GLY A CA 1
ATOM 917 C C . GLY A 1 121 ? -20.149 -1.906 13.345 1.00 90.88 121 GLY A C 1
ATOM 918 O O . GLY A 1 121 ? -19.178 -2.404 12.781 1.00 90.88 121 GLY A O 1
ATOM 919 N N . THR A 1 122 ? -21.340 -2.511 13.357 1.00 91.69 122 THR A N 1
ATOM 920 C CA . THR A 1 122 ? -21.599 -3.783 12.660 1.00 91.69 122 THR A CA 1
ATOM 921 C C . THR A 1 122 ? -21.424 -3.644 11.148 1.00 91.69 122 THR A C 1
ATOM 923 O O . THR A 1 122 ? -20.755 -4.474 10.533 1.00 91.69 122 THR A O 1
ATOM 926 N N . ALA A 1 123 ? -21.954 -2.574 10.547 1.00 91.12 123 ALA A N 1
ATOM 927 C CA . ALA A 1 123 ? -21.756 -2.297 9.124 1.00 91.12 123 ALA A CA 1
ATOM 928 C C . ALA A 1 123 ? -20.268 -2.089 8.777 1.00 91.12 123 ALA A C 1
ATOM 930 O O . ALA A 1 123 ? -19.782 -2.604 7.771 1.00 91.12 123 ALA A O 1
ATOM 931 N N . ALA A 1 124 ? -19.520 -1.390 9.635 1.00 90.50 124 ALA A N 1
ATOM 932 C CA . ALA A 1 124 ? -18.089 -1.179 9.460 1.00 90.50 124 ALA A CA 1
ATOM 933 C C . ALA A 1 124 ? -17.288 -2.486 9.525 1.00 90.50 124 ALA A C 1
ATOM 935 O O . ALA A 1 124 ? -16.353 -2.643 8.748 1.00 90.50 124 ALA A O 1
ATOM 936 N N . LEU A 1 125 ? -17.665 -3.441 10.384 1.00 92.31 125 LEU A N 1
ATOM 937 C CA . LEU A 1 125 ? -17.035 -4.767 10.414 1.00 92.31 125 LEU A CA 1
ATOM 938 C C . LEU A 1 125 ? -17.291 -5.564 9.128 1.00 92.31 125 LEU A C 1
ATOM 940 O O . LEU A 1 125 ? -16.379 -6.224 8.637 1.00 92.31 125 LEU A O 1
ATOM 944 N N . ALA A 1 126 ? -18.494 -5.483 8.554 1.00 92.88 126 ALA A N 1
ATOM 945 C CA . ALA A 1 126 ? -18.791 -6.139 7.280 1.00 92.88 126 ALA A CA 1
ATOM 946 C C . ALA A 1 126 ? -17.953 -5.550 6.129 1.00 92.88 126 ALA A C 1
ATOM 948 O O . ALA A 1 126 ? -17.368 -6.286 5.335 1.00 92.88 126 ALA A O 1
ATOM 949 N N . LEU A 1 127 ? -17.834 -4.219 6.075 1.00 91.38 127 LEU A N 1
ATOM 950 C CA . LEU A 1 127 ? -16.974 -3.535 5.104 1.00 91.38 127 LEU A CA 1
ATOM 951 C C . LEU A 1 127 ? -15.490 -3.838 5.336 1.00 91.38 127 LEU A C 1
ATOM 953 O O . LEU A 1 127 ? -14.734 -3.969 4.376 1.00 91.38 127 LEU A O 1
ATOM 957 N N . LEU A 1 128 ? -15.074 -3.969 6.597 1.00 91.12 128 LEU A N 1
ATOM 958 C CA . LEU A 1 128 ? -13.715 -4.348 6.956 1.00 91.12 128 LEU A CA 1
ATOM 959 C C . LEU A 1 128 ? -13.380 -5.756 6.457 1.00 91.12 128 LEU A C 1
ATOM 961 O O . LEU A 1 128 ? -12.320 -5.932 5.873 1.00 91.12 128 LEU A O 1
ATOM 965 N N . ALA A 1 129 ? -14.295 -6.718 6.601 1.00 92.12 129 ALA A N 1
ATOM 966 C CA . ALA A 1 129 ? -14.106 -8.063 6.065 1.00 92.12 129 ALA A CA 1
ATOM 967 C C . ALA A 1 129 ? -13.935 -8.048 4.535 1.00 92.12 129 ALA A C 1
ATOM 969 O O . ALA A 1 129 ? -13.022 -8.680 4.011 1.00 92.12 129 ALA A O 1
ATOM 970 N N . ALA A 1 130 ? -14.751 -7.265 3.818 1.00 92.88 130 ALA A N 1
ATOM 971 C CA . ALA A 1 130 ? -14.590 -7.088 2.374 1.00 92.88 130 ALA A CA 1
ATOM 972 C C . ALA A 1 130 ? -13.242 -6.437 2.008 1.00 92.88 130 ALA A C 1
ATOM 974 O O . ALA A 1 130 ? -12.610 -6.836 1.028 1.00 92.88 130 ALA A O 1
ATOM 975 N N . LEU A 1 131 ? -12.779 -5.462 2.798 1.00 90.50 131 LEU A N 1
ATOM 976 C CA . LEU A 1 131 ? -11.466 -4.843 2.619 1.00 90.50 131 LEU A CA 1
ATOM 977 C C . LEU A 1 131 ? -10.326 -5.837 2.885 1.00 90.50 131 LEU A C 1
ATOM 979 O O . LEU A 1 131 ? -9.372 -5.864 2.115 1.00 90.50 131 LEU A O 1
ATOM 983 N N . ASP A 1 132 ? -10.428 -6.665 3.925 1.00 91.06 132 ASP A N 1
ATOM 984 C CA . ASP A 1 132 ? -9.449 -7.713 4.227 1.00 91.06 132 ASP A CA 1
ATOM 985 C C . ASP A 1 132 ? -9.346 -8.718 3.075 1.00 91.06 132 ASP A C 1
ATOM 987 O O . ASP A 1 132 ? -8.240 -9.034 2.636 1.00 91.06 132 ASP A O 1
ATOM 991 N N . THR A 1 133 ? -10.482 -9.157 2.522 1.00 93.88 133 THR A N 1
ATOM 992 C CA . THR A 1 133 ? -10.504 -10.008 1.324 1.00 93.88 133 THR A CA 1
ATOM 993 C C . THR A 1 133 ? -9.866 -9.310 0.126 1.00 93.88 133 THR A C 1
ATOM 995 O O . THR A 1 133 ? -9.060 -9.914 -0.573 1.00 93.88 133 THR A O 1
ATOM 998 N N . ALA A 1 134 ? 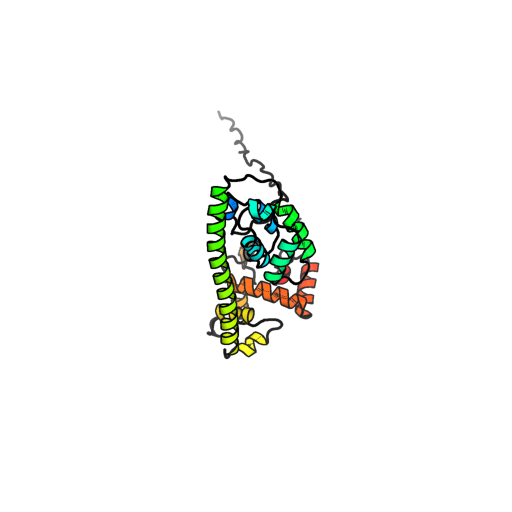-10.174 -8.033 -0.111 1.00 93.00 134 ALA A N 1
ATOM 999 C CA . ALA A 1 134 ? -9.574 -7.286 -1.213 1.00 93.00 134 ALA A CA 1
ATOM 1000 C C . ALA A 1 134 ? -8.049 -7.154 -1.062 1.00 93.00 134 ALA A C 1
ATOM 1002 O O . ALA A 1 134 ? -7.331 -7.326 -2.044 1.00 93.00 134 ALA A O 1
ATOM 1003 N N . CYS A 1 135 ? -7.549 -6.893 0.149 1.00 90.81 135 CYS A N 1
ATOM 1004 C CA . CYS A 1 135 ? -6.114 -6.863 0.429 1.00 90.81 135 CYS A CA 1
ATOM 1005 C C . CYS A 1 135 ? -5.463 -8.229 0.175 1.00 90.81 135 CYS A C 1
ATOM 1007 O O . CYS A 1 135 ? -4.470 -8.289 -0.540 1.00 90.81 135 CYS A O 1
ATOM 1009 N N . ALA A 1 136 ? -6.057 -9.315 0.679 1.00 91.75 136 ALA A N 1
ATOM 1010 C CA . ALA A 1 136 ? -5.547 -10.666 0.446 1.00 91.75 136 ALA A CA 1
ATOM 1011 C C . ALA A 1 136 ? -5.514 -11.022 -1.050 1.00 91.75 136 ALA A C 1
ATOM 1013 O O . ALA A 1 136 ? -4.530 -11.572 -1.534 1.00 91.75 136 ALA A O 1
ATOM 1014 N N . ASN A 1 137 ? -6.551 -10.644 -1.802 1.00 95.56 137 ASN A N 1
ATOM 1015 C CA . ASN A 1 137 ? -6.593 -10.852 -3.248 1.00 95.56 137 ASN A CA 1
ATOM 1016 C C . ASN A 1 137 ? -5.493 -10.062 -3.972 1.00 95.56 137 ASN A C 1
ATOM 1018 O O . ASN A 1 137 ? -4.931 -10.555 -4.943 1.00 95.56 137 ASN A O 1
ATOM 1022 N N . VAL A 1 138 ? -5.180 -8.839 -3.529 1.00 92.50 138 VAL A N 1
ATOM 1023 C CA . VAL A 1 138 ? -4.077 -8.046 -4.100 1.00 92.50 138 VAL A CA 1
ATOM 1024 C C . VAL A 1 138 ? -2.733 -8.730 -3.863 1.00 92.50 138 VAL A C 1
ATOM 1026 O O . VAL A 1 138 ? -1.935 -8.795 -4.796 1.00 92.50 138 VAL A O 1
ATOM 1029 N N . ASP A 1 139 ? -2.503 -9.265 -2.663 1.00 92.31 139 ASP A N 1
ATOM 1030 C CA . ASP A 1 139 ? -1.271 -9.989 -2.341 1.00 92.31 139 ASP A CA 1
ATOM 1031 C C . ASP A 1 139 ? -1.141 -11.258 -3.203 1.00 92.31 139 ASP A C 1
ATOM 1033 O O . ASP A 1 139 ? -0.125 -11.443 -3.871 1.00 92.31 139 ASP A O 1
ATOM 1037 N N . GLN A 1 140 ? -2.210 -12.057 -3.305 1.00 95.94 140 GLN A N 1
ATOM 1038 C CA . GLN A 1 140 ? -2.257 -13.259 -4.152 1.00 95.94 140 GLN A CA 1
ATOM 1039 C C . GLN A 1 140 ? -2.035 -12.951 -5.637 1.00 95.94 140 GLN A C 1
ATOM 1041 O O . GLN A 1 140 ? -1.291 -13.650 -6.322 1.00 95.94 140 GLN A O 1
ATOM 1046 N N . LEU A 1 141 ? -2.662 -11.891 -6.157 1.00 96.12 141 LEU A N 1
ATOM 1047 C CA . LEU A 1 141 ? -2.444 -11.452 -7.536 1.00 96.12 141 LEU A CA 1
ATOM 1048 C C . LEU A 1 141 ? -1.014 -10.949 -7.749 1.00 96.12 141 LEU A C 1
ATOM 1050 O O . LEU A 1 141 ? -0.477 -11.096 -8.845 1.00 96.12 141 LEU A O 1
ATOM 1054 N N . GLY A 1 142 ? -0.401 -10.356 -6.723 1.00 95.19 142 GLY A N 1
ATOM 1055 C CA . GLY A 1 142 ? 1.009 -9.990 -6.733 1.00 95.19 142 GLY A CA 1
ATOM 1056 C C . GLY A 1 142 ? 1.906 -11.218 -6.876 1.00 95.19 142 GLY A C 1
ATOM 1057 O O . GLY A 1 142 ? 2.732 -11.262 -7.785 1.00 95.19 142 GLY A O 1
ATOM 1058 N N . GLU A 1 143 ? 1.709 -12.229 -6.034 1.00 95.69 143 GLU A N 1
ATOM 1059 C CA . GLU A 1 143 ? 2.458 -13.493 -6.091 1.00 95.69 143 GLU A CA 1
ATOM 1060 C C . GLU A 1 143 ? 2.297 -14.177 -7.455 1.00 95.69 143 GLU A C 1
ATOM 1062 O O . GLU A 1 143 ? 3.291 -14.422 -8.138 1.00 95.69 143 GLU A O 1
ATOM 1067 N N . ALA A 1 144 ? 1.059 -14.352 -7.925 1.00 96.31 144 ALA A N 1
ATOM 1068 C CA . ALA A 1 144 ? 0.783 -14.943 -9.235 1.00 96.31 144 ALA A CA 1
ATOM 1069 C C . ALA A 1 144 ? 1.405 -14.138 -10.393 1.00 96.31 144 ALA A C 1
ATOM 1071 O O . ALA A 1 144 ? 1.880 -14.705 -11.377 1.00 96.31 144 ALA A O 1
ATOM 1072 N N . CYS A 1 145 ? 1.430 -12.804 -10.290 1.00 96.12 145 CYS A N 1
ATOM 1073 C CA . CYS A 1 145 ? 2.078 -11.948 -11.281 1.00 96.12 145 CYS A CA 1
ATOM 1074 C C . CYS A 1 145 ? 3.600 -12.131 -11.288 1.00 96.12 145 CYS A C 1
ATOM 1076 O O . CYS A 1 145 ? 4.188 -12.175 -12.368 1.00 96.12 145 CYS A O 1
ATOM 1078 N N . ALA A 1 146 ? 4.231 -12.251 -10.117 1.00 94.75 146 ALA A N 1
ATOM 1079 C CA . ALA A 1 146 ? 5.663 -12.515 -10.011 1.00 94.75 146 ALA A CA 1
ATOM 1080 C C . ALA A 1 146 ? 6.022 -13.901 -10.574 1.00 94.75 146 ALA A C 1
ATOM 1082 O O . ALA A 1 146 ? 6.969 -14.013 -11.349 1.00 94.75 146 ALA A O 1
ATOM 1083 N N . GLU A 1 147 ? 5.227 -14.930 -10.269 1.00 96.00 147 GLU A N 1
ATOM 1084 C CA . GLU A 1 147 ? 5.404 -16.285 -10.806 1.00 96.00 147 GLU A CA 1
ATOM 1085 C C . GLU A 1 147 ? 5.272 -16.331 -12.332 1.00 96.00 147 GLU A C 1
ATOM 1087 O O . GLU A 1 147 ? 6.109 -16.926 -13.012 1.00 96.00 147 GLU A O 1
ATOM 1092 N N . ALA A 1 148 ? 4.249 -15.676 -12.888 1.00 95.50 148 ALA A N 1
ATOM 1093 C CA . ALA A 1 148 ? 4.066 -15.587 -14.334 1.00 95.50 148 ALA A CA 1
ATOM 1094 C C . ALA A 1 148 ? 5.196 -14.787 -15.001 1.00 95.50 148 ALA A C 1
ATOM 1096 O O . ALA A 1 148 ? 5.660 -15.140 -16.084 1.00 95.50 148 ALA A O 1
ATOM 1097 N N . PHE A 1 149 ? 5.666 -13.721 -14.349 1.00 95.12 149 PHE A N 1
ATOM 1098 C CA . PHE A 1 149 ? 6.776 -12.916 -14.846 1.00 95.12 149 PHE A CA 1
ATOM 1099 C C . PHE A 1 149 ? 8.089 -13.703 -14.887 1.00 95.12 149 PHE A C 1
ATOM 1101 O O . PHE A 1 149 ? 8.805 -13.602 -15.878 1.00 95.12 149 PHE A O 1
ATOM 1108 N N . ALA A 1 150 ? 8.369 -14.532 -13.878 1.00 94.69 150 ALA A N 1
ATOM 1109 C CA . ALA A 1 150 ? 9.554 -15.393 -13.832 1.00 94.69 150 ALA A CA 1
ATOM 1110 C C . ALA A 1 150 ? 9.621 -16.415 -14.982 1.00 94.69 150 ALA A C 1
ATOM 1112 O O . ALA A 1 150 ? 10.700 -16.880 -15.335 1.00 94.69 150 ALA A O 1
ATOM 1113 N N . GLN A 1 151 ? 8.480 -16.755 -15.585 1.00 95.00 151 GLN A N 1
ATOM 1114 C CA . GLN A 1 151 ? 8.393 -17.671 -16.728 1.00 95.00 151 GLN A CA 1
ATOM 1115 C C . GLN A 1 151 ? 8.512 -16.954 -18.083 1.00 95.00 151 GLN A C 1
ATOM 1117 O O . GLN A 1 151 ? 8.545 -17.605 -19.128 1.00 95.00 151 GLN A O 1
ATOM 1122 N N . HIS A 1 152 ? 8.544 -15.619 -18.098 1.00 93.25 152 HIS A N 1
ATOM 1123 C CA . HIS A 1 152 ? 8.559 -14.846 -19.333 1.00 93.25 152 HIS A CA 1
ATOM 1124 C C . HIS A 1 152 ? 9.953 -14.867 -19.998 1.00 93.25 152 HIS A C 1
ATOM 1126 O O . HIS A 1 152 ? 10.950 -14.675 -19.302 1.00 93.25 152 HIS A O 1
ATOM 1132 N N . PRO A 1 153 ? 10.064 -14.987 -21.339 1.00 92.50 153 PRO A N 1
ATOM 1133 C CA . PRO A 1 153 ? 11.360 -15.013 -22.036 1.00 92.50 153 PRO A CA 1
ATOM 1134 C C . PRO A 1 153 ? 12.259 -13.796 -21.765 1.00 92.50 153 PRO A C 1
ATOM 1136 O O . PRO A 1 153 ? 13.481 -13.903 -21.742 1.00 92.50 153 PRO A O 1
ATOM 1139 N N . ASP A 1 154 ? 11.647 -12.632 -21.540 1.00 90.69 154 ASP A N 1
ATOM 1140 C CA . ASP A 1 154 ? 12.362 -11.379 -21.259 1.00 90.69 154 ASP A CA 1
ATOM 1141 C C . ASP A 1 154 ? 12.665 -11.157 -19.768 1.00 90.69 154 ASP A C 1
ATOM 1143 O O . ASP A 1 154 ? 13.154 -10.087 -19.400 1.00 90.69 154 ASP A O 1
ATOM 1147 N N . TYR A 1 155 ? 12.378 -12.133 -18.901 1.00 92.56 155 TYR A N 1
ATOM 1148 C CA . TYR A 1 155 ? 12.597 -12.014 -17.460 1.00 92.56 155 TYR A CA 1
ATOM 1149 C C . TYR A 1 155 ? 14.046 -11.649 -17.130 1.00 92.56 155 TYR A C 1
ATOM 1151 O O . TYR A 1 155 ? 14.281 -10.643 -16.459 1.00 92.56 155 TYR A O 1
ATOM 1159 N N . ASP A 1 156 ? 15.019 -12.391 -17.666 1.00 91.31 156 ASP A N 1
ATOM 1160 C CA . ASP A 1 156 ? 16.447 -12.154 -17.415 1.00 91.31 156 ASP A CA 1
ATOM 1161 C C . ASP A 1 156 ? 16.904 -10.792 -17.949 1.00 91.31 156 ASP A C 1
ATOM 1163 O O . ASP A 1 156 ? 17.698 -10.092 -17.320 1.00 91.31 156 ASP A O 1
ATOM 1167 N N . ILE A 1 157 ? 16.360 -10.365 -19.093 1.00 90.69 157 ILE A N 1
ATOM 1168 C CA . ILE A 1 157 ? 16.668 -9.058 -19.684 1.00 90.69 157 ILE A CA 1
ATOM 1169 C C . ILE A 1 157 ? 16.178 -7.945 -18.757 1.00 90.69 157 ILE A C 1
ATOM 1171 O O . ILE A 1 157 ? 16.909 -6.993 -18.486 1.00 90.69 157 ILE A O 1
ATOM 1175 N N . ILE A 1 158 ? 14.954 -8.049 -18.249 1.00 88.81 158 ILE A N 1
ATOM 1176 C CA . ILE A 1 158 ? 14.346 -7.001 -17.427 1.00 88.81 158 ILE A CA 1
ATOM 1177 C C . ILE A 1 158 ? 14.941 -7.007 -16.017 1.00 88.81 158 ILE A C 1
ATOM 1179 O O . ILE A 1 158 ? 15.274 -5.954 -15.482 1.00 88.81 158 ILE A O 1
ATOM 1183 N N . THR A 1 159 ? 15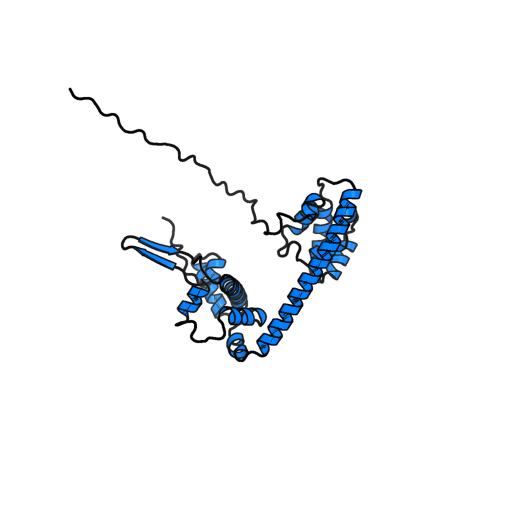.157 -8.169 -15.417 1.00 88.88 159 THR A N 1
ATOM 1184 C CA . THR A 1 159 ? 15.769 -8.264 -14.082 1.00 88.88 159 THR A CA 1
ATOM 1185 C C . THR A 1 159 ? 17.275 -7.991 -14.079 1.00 88.88 159 THR A C 1
ATOM 1187 O O . THR A 1 159 ? 17.827 -7.682 -13.022 1.00 88.88 159 THR A O 1
ATOM 1190 N N . SER A 1 160 ? 17.937 -7.971 -15.246 1.00 88.81 160 SER A N 1
ATOM 1191 C CA . SER A 1 160 ? 19.319 -7.475 -15.367 1.00 88.81 160 SER A CA 1
ATOM 1192 C C . SER A 1 160 ? 19.463 -6.000 -14.978 1.00 88.81 160 SER A C 1
ATOM 1194 O O . SER A 1 160 ? 20.548 -5.552 -14.590 1.00 88.81 160 SER A O 1
ATOM 1196 N N . PHE A 1 161 ? 18.375 -5.223 -15.051 1.00 85.75 161 PHE A N 1
ATOM 1197 C CA . PHE A 1 161 ? 18.395 -3.830 -14.645 1.00 85.75 161 PHE A CA 1
ATOM 1198 C C . PHE A 1 161 ? 18.597 -3.706 -13.126 1.00 85.75 161 PHE A C 1
ATOM 1200 O O . PHE A 1 161 ? 17.908 -4.351 -12.331 1.00 85.75 161 PHE A O 1
ATOM 1207 N N . PRO A 1 162 ? 19.501 -2.818 -12.672 1.00 81.50 162 PRO A N 1
ATOM 1208 C CA . PRO A 1 162 ? 19.837 -2.725 -11.262 1.00 81.50 162 PRO A CA 1
ATOM 1209 C C . PRO A 1 162 ? 18.606 -2.348 -10.438 1.00 81.50 162 PRO A C 1
ATOM 1211 O O . PRO A 1 162 ? 17.985 -1.303 -10.651 1.00 81.50 162 PRO A O 1
ATOM 1214 N N . ARG A 1 163 ? 18.308 -3.182 -9.435 1.00 83.88 163 ARG A N 1
ATOM 1215 C CA . ARG A 1 163 ? 17.255 -2.947 -8.434 1.00 83.88 163 ARG A CA 1
ATOM 1216 C C . ARG A 1 163 ? 15.843 -2.855 -9.015 1.00 83.88 163 ARG A C 1
ATOM 1218 O O . ARG A 1 163 ? 14.979 -2.213 -8.415 1.00 83.88 163 ARG A O 1
ATOM 1225 N N . LEU A 1 164 ? 15.606 -3.511 -10.146 1.00 86.19 164 LEU A N 1
ATOM 1226 C CA . LEU A 1 164 ? 14.265 -3.741 -10.656 1.00 86.19 164 LEU A CA 1
ATOM 1227 C C . LEU A 1 164 ? 13.741 -5.067 -10.084 1.00 86.19 164 LEU A C 1
ATOM 1229 O O . LEU A 1 164 ? 14.197 -6.130 -10.480 1.00 86.19 164 LEU A O 1
ATOM 1233 N N . GLY A 1 165 ? 12.846 -4.998 -9.095 1.00 86.31 165 GLY A N 1
ATOM 1234 C CA . GLY A 1 165 ? 12.241 -6.196 -8.494 1.00 86.31 165 GLY A CA 1
ATOM 1235 C C . GLY A 1 165 ? 11.072 -6.735 -9.318 1.00 86.31 165 GLY A C 1
ATOM 1236 O O . GLY A 1 165 ? 10.477 -5.980 -10.086 1.00 86.31 165 GLY A O 1
ATOM 1237 N N . ASP A 1 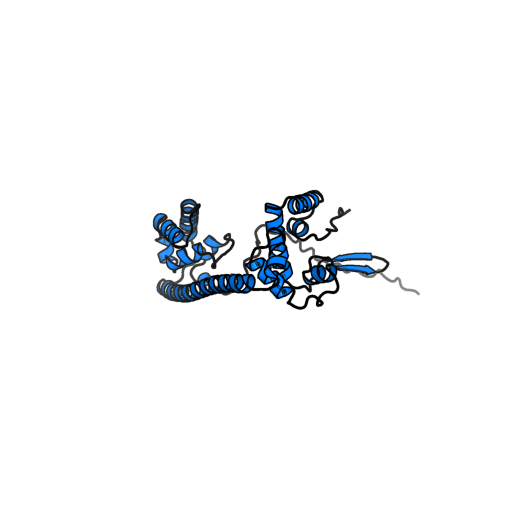166 ? 10.695 -7.992 -9.102 1.00 92.81 166 ASP A N 1
ATOM 1238 C CA . ASP A 1 166 ? 9.797 -8.771 -9.971 1.00 92.81 166 ASP A CA 1
ATOM 1239 C C . ASP A 1 166 ? 8.481 -8.065 -10.299 1.00 92.81 166 ASP A C 1
ATOM 1241 O O . ASP A 1 166 ? 8.172 -7.857 -11.464 1.00 92.81 166 ASP A O 1
ATOM 1245 N N . LEU A 1 167 ? 7.744 -7.570 -9.301 1.00 92.31 167 LEU A N 1
ATOM 1246 C CA . LEU A 1 167 ? 6.492 -6.833 -9.540 1.00 92.31 167 LEU A CA 1
ATOM 1247 C C . LEU A 1 167 ? 6.698 -5.530 -10.323 1.00 92.31 167 LEU A C 1
ATOM 1249 O O . LEU A 1 167 ? 5.860 -5.124 -11.129 1.00 92.31 167 LEU A O 1
ATOM 1253 N N . THR A 1 168 ? 7.817 -4.848 -10.075 1.00 91.12 168 THR A N 1
ATOM 1254 C CA . THR A 1 168 ? 8.150 -3.598 -10.772 1.00 91.12 168 THR A CA 1
ATOM 1255 C C . THR A 1 168 ? 8.568 -3.906 -12.210 1.00 91.12 168 THR A C 1
ATOM 1257 O O . THR A 1 168 ? 8.145 -3.203 -13.123 1.00 91.12 168 THR A O 1
ATOM 1260 N N . GLY A 1 169 ? 9.332 -4.982 -12.417 1.00 92.12 169 GLY A N 1
ATOM 1261 C CA . GLY A 1 169 ? 9.754 -5.494 -13.719 1.00 92.12 169 GLY A CA 1
ATOM 1262 C C . GLY A 1 169 ? 8.583 -5.999 -14.555 1.00 92.12 169 GLY A C 1
ATOM 1263 O O . GLY A 1 169 ? 8.414 -5.546 -15.684 1.00 92.12 169 GLY A O 1
ATOM 1264 N N . ALA A 1 170 ? 7.704 -6.814 -13.972 1.00 93.94 170 ALA A N 1
ATOM 1265 C CA . ALA A 1 170 ? 6.460 -7.270 -14.584 1.00 93.94 170 ALA A CA 1
ATOM 1266 C C . ALA A 1 170 ? 5.593 -6.089 -15.028 1.00 93.94 170 ALA A C 1
ATOM 1268 O O . ALA A 1 170 ? 5.037 -6.085 -16.125 1.00 93.94 170 ALA A O 1
ATOM 1269 N N . ARG A 1 171 ? 5.520 -5.031 -14.208 1.00 93.38 171 ARG A N 1
ATOM 1270 C CA . ARG A 1 171 ? 4.801 -3.810 -14.577 1.00 93.38 171 ARG A CA 1
ATOM 1271 C C . ARG A 1 171 ? 5.478 -3.060 -15.722 1.00 93.38 171 ARG A C 1
ATOM 1273 O O . ARG A 1 171 ? 4.774 -2.573 -16.596 1.00 93.38 171 ARG A O 1
ATOM 1280 N N . VAL A 1 172 ? 6.807 -2.958 -15.736 1.00 91.81 172 VAL A N 1
ATOM 1281 C CA . VAL A 1 172 ? 7.543 -2.366 -16.867 1.00 91.81 172 VAL A CA 1
ATOM 1282 C C . VAL A 1 172 ? 7.259 -3.148 -18.149 1.00 91.81 172 VAL A C 1
ATOM 1284 O O . VAL A 1 172 ? 6.876 -2.535 -19.142 1.00 91.81 172 VAL A O 1
ATOM 1287 N N . LEU A 1 173 ? 7.364 -4.478 -18.108 1.00 92.12 173 LEU A N 1
ATOM 1288 C CA . LEU A 1 173 ? 7.064 -5.354 -19.239 1.00 92.12 173 LEU A CA 1
ATOM 1289 C C . LEU A 1 173 ? 5.631 -5.154 -19.742 1.00 92.12 173 LEU A C 1
ATOM 1291 O O . LEU A 1 173 ? 5.427 -4.894 -20.921 1.00 92.12 173 LEU A O 1
ATOM 1295 N N . ALA A 1 174 ? 4.647 -5.188 -18.842 1.00 92.44 174 ALA A N 1
ATOM 1296 C CA . ALA A 1 174 ? 3.238 -5.043 -19.198 1.00 92.44 174 ALA A CA 1
ATOM 1297 C C . ALA A 1 174 ? 2.915 -3.692 -19.862 1.00 92.44 174 ALA A C 1
ATOM 1299 O O . ALA A 1 174 ? 2.063 -3.624 -20.745 1.00 92.44 174 ALA A O 1
ATOM 1300 N N . GLU A 1 175 ? 3.574 -2.604 -19.450 1.00 92.31 175 GLU A N 1
ATOM 1301 C CA . GLU A 1 175 ? 3.336 -1.282 -20.042 1.00 92.31 175 GLU A CA 1
ATOM 1302 C C . GLU A 1 175 ? 4.118 -1.060 -21.349 1.00 92.31 175 GLU A C 1
ATOM 1304 O O . GLU A 1 175 ? 3.639 -0.336 -22.232 1.00 92.31 175 GLU A O 1
ATOM 1309 N N . LEU A 1 176 ? 5.306 -1.664 -21.492 1.00 89.81 176 LEU A N 1
ATOM 1310 C CA . LEU A 1 176 ? 6.089 -1.634 -22.733 1.00 89.81 176 LEU A CA 1
ATOM 1311 C C . LEU A 1 176 ? 5.486 -2.541 -23.811 1.00 89.81 176 LEU A C 1
ATOM 1313 O O . LEU A 1 176 ? 5.454 -2.138 -24.974 1.00 89.81 176 LEU A O 1
ATOM 1317 N N . GLY A 1 177 ? 4.910 -3.674 -23.418 1.00 86.00 177 GLY A N 1
ATOM 1318 C CA . GLY A 1 177 ? 4.410 -4.705 -24.320 1.00 86.00 177 GLY A CA 1
ATOM 1319 C C . GLY A 1 177 ? 5.507 -5.666 -24.782 1.00 86.00 177 GLY A C 1
ATOM 1320 O O . GLY A 1 177 ? 6.690 -5.472 -24.510 1.00 86.00 177 GLY A O 1
ATOM 1321 N N . ASP A 1 178 ? 5.075 -6.704 -25.484 1.00 81.12 178 ASP A N 1
ATOM 1322 C CA . ASP A 1 178 ? 5.875 -7.772 -26.091 1.00 81.12 178 ASP A CA 1
ATOM 1323 C C . ASP A 1 178 ? 6.405 -7.411 -27.493 1.00 81.12 178 ASP A C 1
ATOM 1325 O O . ASP A 1 178 ? 7.409 -7.962 -27.949 1.00 81.12 178 ASP A O 1
ATOM 1329 N N . ASP A 1 179 ? 5.788 -6.436 -28.169 1.00 87.50 179 ASP A N 1
ATOM 1330 C CA . ASP A 1 179 ? 6.294 -5.893 -29.432 1.00 87.50 179 ASP A CA 1
ATOM 1331 C C . ASP A 1 179 ? 7.542 -5.016 -29.222 1.00 87.50 179 ASP A C 1
ATOM 1333 O O . ASP A 1 179 ? 7.474 -3.831 -28.875 1.00 87.50 179 ASP A O 1
ATOM 1337 N N . ARG A 1 180 ? 8.708 -5.595 -29.519 1.00 81.19 180 ARG A N 1
ATOM 1338 C CA . ARG 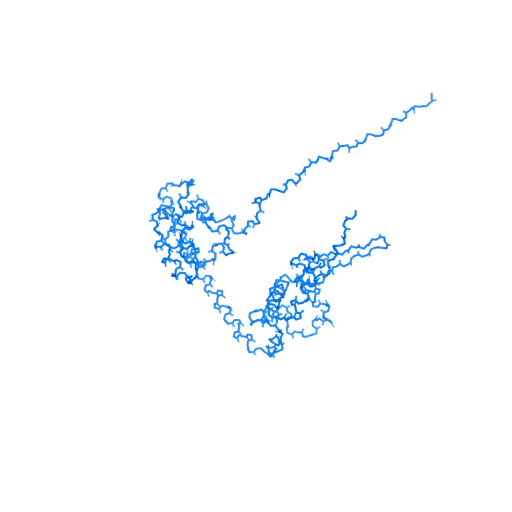A 1 180 ? 10.016 -4.925 -29.448 1.00 81.19 180 ARG A CA 1
ATOM 1339 C C . ARG A 1 180 ? 10.163 -3.751 -30.420 1.00 81.19 180 ARG A C 1
ATOM 1341 O O . ARG A 1 180 ? 10.985 -2.873 -30.171 1.00 81.19 180 ARG A O 1
ATOM 1348 N N . ASN A 1 181 ? 9.370 -3.708 -31.491 1.00 88.00 181 ASN A N 1
ATOM 1349 C CA . ASN A 1 181 ? 9.400 -2.643 -32.495 1.00 88.00 181 ASN A CA 1
ATOM 1350 C C . ASN A 1 181 ? 8.382 -1.529 -32.217 1.00 88.00 181 ASN A C 1
ATOM 1352 O O . ASN A 1 181 ? 8.342 -0.537 -32.948 1.00 88.00 181 ASN A O 1
ATOM 1356 N N . ARG A 1 182 ? 7.595 -1.641 -31.137 1.00 89.12 182 ARG A N 1
ATOM 1357 C CA . ARG A 1 182 ? 6.602 -0.634 -30.741 1.00 89.12 182 ARG A CA 1
ATOM 1358 C C . ARG A 1 182 ? 7.202 0.765 -30.587 1.00 89.12 182 ARG A C 1
ATOM 1360 O O . ARG A 1 182 ? 6.524 1.766 -30.828 1.00 89.12 182 ARG A O 1
ATOM 1367 N N . PHE A 1 183 ? 8.457 0.848 -30.150 1.00 89.75 183 PHE A N 1
ATOM 1368 C CA . PHE A 1 183 ? 9.171 2.106 -29.962 1.00 89.75 183 PHE A CA 1
ATOM 1369 C C . PHE A 1 183 ? 10.367 2.189 -30.905 1.00 89.75 183 PHE A C 1
ATOM 1371 O O . PHE A 1 183 ? 11.234 1.324 -30.890 1.00 89.75 183 PHE A O 1
ATOM 1378 N N . ALA A 1 184 ? 10.444 3.281 -31.669 1.00 89.38 184 ALA A N 1
ATOM 1379 C CA . ALA A 1 184 ? 11.547 3.517 -32.599 1.00 89.38 184 ALA A CA 1
ATOM 1380 C C . ALA A 1 184 ? 12.904 3.694 -31.892 1.00 89.38 184 ALA A C 1
ATOM 1382 O O . ALA A 1 184 ? 13.939 3.327 -32.438 1.00 89.38 184 ALA A O 1
ATOM 1383 N N . ASP A 1 185 ? 12.911 4.279 -30.689 1.00 89.88 185 ASP A N 1
ATOM 1384 C CA . ASP A 1 185 ? 14.123 4.498 -29.904 1.00 89.88 185 ASP A CA 1
ATOM 1385 C C . ASP A 1 185 ? 13.840 4.624 -28.391 1.00 89.88 185 ASP A C 1
ATOM 1387 O O . ASP A 1 185 ? 12.700 4.728 -27.920 1.00 89.88 185 ASP A O 1
ATOM 1391 N N . ALA A 1 186 ? 14.912 4.675 -27.595 1.00 86.19 186 ALA A N 1
ATOM 1392 C CA . ALA A 1 186 ? 14.823 4.877 -26.149 1.00 86.19 186 ALA A CA 1
ATOM 1393 C C . ALA A 1 186 ? 14.209 6.239 -25.763 1.00 86.19 186 ALA A C 1
ATOM 1395 O O . ALA A 1 186 ? 13.682 6.402 -24.658 1.00 86.19 186 ALA A O 1
ATOM 1396 N N . ARG A 1 187 ? 14.269 7.244 -26.647 1.00 86.44 187 ARG A N 1
ATOM 1397 C CA . ARG A 1 187 ? 13.663 8.559 -26.406 1.00 86.44 187 ARG A CA 1
ATOM 1398 C C . ARG A 1 187 ? 12.138 8.469 -26.478 1.00 86.44 187 ARG A C 1
ATOM 1400 O O . ARG A 1 187 ? 11.474 9.100 -25.653 1.00 86.44 187 ARG A O 1
ATOM 1407 N N . ALA A 1 188 ? 11.591 7.668 -27.386 1.00 88.56 188 ALA A N 1
ATOM 1408 C CA . ALA A 1 188 ? 10.169 7.385 -27.506 1.00 88.56 188 ALA A CA 1
ATOM 1409 C C . ALA A 1 188 ? 9.642 6.694 -26.243 1.00 88.56 188 ALA A C 1
ATOM 1411 O O . ALA A 1 188 ? 8.628 7.130 -25.699 1.00 88.56 188 ALA A O 1
ATOM 1412 N N . VAL A 1 189 ? 10.384 5.725 -25.694 1.00 89.12 189 VAL A N 1
ATOM 1413 C CA . VAL A 1 189 ? 10.051 5.081 -24.409 1.00 89.12 189 VAL A CA 1
ATOM 1414 C C . VAL A 1 189 ? 10.022 6.103 -23.270 1.00 89.12 189 VAL A C 1
ATOM 1416 O O . VAL A 1 189 ? 9.041 6.194 -22.531 1.00 89.12 189 VAL A O 1
ATOM 1419 N N . LYS A 1 190 ? 11.055 6.948 -23.152 1.00 86.06 190 LYS A N 1
ATOM 1420 C CA . LYS A 1 190 ? 11.094 8.007 -22.128 1.00 86.06 190 LYS A CA 1
ATOM 1421 C C . LYS A 1 190 ? 9.954 9.015 -22.291 1.00 86.06 190 LYS A C 1
ATOM 1423 O O . LYS A 1 190 ? 9.452 9.542 -21.297 1.00 86.06 190 LYS A O 1
ATOM 1428 N N . ALA A 1 191 ? 9.548 9.314 -23.525 1.00 87.94 191 ALA A N 1
ATOM 1429 C CA . ALA A 1 191 ? 8.424 10.201 -23.809 1.00 87.94 191 ALA A CA 1
ATOM 1430 C C . ALA A 1 191 ? 7.088 9.553 -23.443 1.00 87.94 191 ALA A C 1
ATOM 1432 O O . ALA A 1 191 ? 6.236 10.223 -22.860 1.00 87.94 191 ALA A O 1
ATOM 1433 N N . TYR A 1 192 ? 6.935 8.258 -23.716 1.00 89.62 192 TYR A N 1
ATOM 1434 C CA . TYR A 1 192 ? 5.774 7.462 -23.338 1.00 89.62 192 TYR A CA 1
ATOM 1435 C C . TYR A 1 192 ? 5.626 7.349 -21.814 1.00 89.62 192 TYR A C 1
ATOM 1437 O O . TYR A 1 192 ? 4.544 7.598 -21.284 1.00 89.62 192 TYR A O 1
ATOM 1445 N N . ALA A 1 193 ? 6.731 7.109 -21.100 1.00 87.31 193 ALA A N 1
ATOM 1446 C CA . ALA A 1 193 ? 6.801 7.136 -19.637 1.00 87.31 193 ALA A CA 1
ATOM 1447 C C . ALA A 1 193 ? 6.686 8.556 -19.041 1.00 87.31 193 ALA A C 1
ATOM 1449 O O . ALA A 1 193 ? 6.542 8.720 -17.837 1.00 87.31 193 ALA A O 1
ATOM 1450 N N . GLY A 1 194 ? 6.775 9.608 -19.865 1.00 85.00 194 GLY A N 1
ATOM 1451 C CA . GLY A 1 194 ? 6.758 11.011 -19.431 1.00 85.00 194 GLY A CA 1
ATOM 1452 C C . GLY A 1 194 ? 7.953 11.440 -18.574 1.00 85.00 194 GLY A C 1
ATOM 1453 O O . GLY A 1 194 ? 7.876 12.427 -17.835 1.00 85.00 194 GLY A O 1
ATOM 1454 N N . SER A 1 195 ? 9.075 10.733 -18.697 1.00 81.88 195 SER A N 1
ATOM 1455 C CA . SER A 1 195 ? 10.343 11.074 -18.049 1.00 81.88 195 SER A CA 1
ATOM 1456 C C . SER A 1 195 ? 11.080 12.215 -18.760 1.00 81.88 195 SER A C 1
ATOM 1458 O O . SER A 1 195 ? 11.932 12.853 -18.150 1.00 81.88 195 SER A O 1
ATOM 1460 N N . VAL A 1 196 ? 10.730 12.524 -20.015 1.00 81.38 196 VAL A N 1
ATOM 1461 C CA . VAL A 1 196 ? 11.271 13.679 -20.756 1.00 81.38 196 VAL A CA 1
ATOM 1462 C C . VAL A 1 196 ? 10.283 14.851 -20.816 1.00 81.38 196 VAL A C 1
ATOM 1464 O O . VAL A 1 196 ? 9.072 14.636 -20.968 1.00 81.38 196 VAL A O 1
ATOM 1467 N N . PRO A 1 197 ? 10.773 16.101 -20.713 1.00 78.81 197 PRO A N 1
ATOM 1468 C CA . PRO A 1 197 ? 9.938 17.286 -20.856 1.00 78.81 197 PRO A CA 1
ATOM 1469 C C . PRO A 1 197 ? 9.483 17.505 -22.309 1.00 78.81 197 PRO A C 1
ATOM 1471 O O . PRO A 1 197 ? 10.015 16.930 -23.259 1.00 78.81 197 PRO A O 1
ATOM 1474 N N . VAL A 1 198 ? 8.474 18.358 -22.477 1.00 80.25 198 VAL A N 1
ATOM 1475 C CA . VAL A 1 198 ? 8.018 18.874 -23.770 1.00 80.25 198 VAL A CA 1
ATOM 1476 C C . VAL A 1 198 ? 8.540 20.295 -23.926 1.00 80.25 198 VAL A C 1
ATOM 1478 O O . VAL A 1 198 ? 8.114 21.200 -23.202 1.00 80.25 198 VAL A O 1
ATOM 1481 N N . THR A 1 199 ? 9.433 20.485 -24.892 1.00 82.75 199 THR A N 1
ATOM 1482 C CA . THR A 1 199 ? 9.925 21.804 -25.292 1.00 82.75 199 THR A CA 1
ATOM 1483 C C . THR A 1 199 ? 9.012 22.370 -26.373 1.00 82.75 199 THR A C 1
ATOM 1485 O O . THR A 1 199 ? 8.835 21.758 -27.424 1.00 82.75 199 THR A O 1
ATOM 1488 N N . ARG A 1 200 ? 8.421 23.537 -26.117 1.00 77.62 200 ARG A N 1
ATOM 1489 C CA . ARG A 1 200 ? 7.698 24.338 -27.108 1.00 77.62 200 ARG A CA 1
ATOM 1490 C C . ARG A 1 200 ? 8.495 25.607 -27.357 1.00 77.62 200 ARG A C 1
ATOM 1492 O O . ARG A 1 200 ? 8.568 26.461 -26.473 1.00 77.62 200 ARG A O 1
ATOM 1499 N N . ALA A 1 201 ? 9.083 25.704 -28.542 1.00 81.25 201 ALA A N 1
ATOM 1500 C CA . ALA A 1 201 ? 9.763 26.898 -29.013 1.00 81.25 201 ALA A CA 1
ATOM 1501 C C . ALA A 1 201 ? 8.923 27.549 -30.119 1.00 81.25 201 ALA A C 1
ATOM 1503 O O . ALA A 1 201 ? 8.581 26.903 -31.105 1.00 81.25 201 ALA A O 1
ATOM 1504 N N . SER A 1 202 ? 8.576 28.816 -29.934 1.00 75.81 202 SER A N 1
ATOM 1505 C CA . SER A 1 202 ? 8.182 29.730 -31.009 1.00 75.81 202 SER A CA 1
ATOM 1506 C C . SER A 1 202 ? 9.335 30.718 -31.150 1.00 75.81 202 SER A C 1
ATOM 1508 O O . SER A 1 202 ? 9.977 30.993 -30.146 1.00 75.81 202 SER A O 1
ATOM 1510 N N . GLY A 1 203 ? 9.650 31.257 -32.329 1.00 76.38 203 GLY A N 1
ATOM 1511 C CA . GLY A 1 203 ? 10.885 32.034 -32.576 1.00 76.38 203 GLY A CA 1
ATOM 1512 C C . GLY A 1 203 ? 11.189 33.218 -31.630 1.00 76.38 203 GLY A C 1
ATOM 1513 O O . GLY A 1 203 ? 12.257 33.808 -31.727 1.00 76.38 203 GLY A O 1
ATOM 1514 N N . ARG A 1 204 ? 10.284 33.560 -30.701 1.00 76.62 204 ARG A N 1
ATOM 1515 C CA . ARG A 1 204 ? 10.437 34.573 -29.644 1.00 76.62 204 ARG A CA 1
ATOM 1516 C C . ARG A 1 204 ? 10.462 34.017 -28.207 1.00 76.62 204 ARG A C 1
ATOM 1518 O O . ARG A 1 204 ? 10.760 34.762 -27.280 1.00 76.62 204 ARG A O 1
ATOM 1525 N N . SER A 1 205 ? 10.120 32.749 -27.983 1.00 78.81 205 SER A N 1
ATOM 1526 C CA . SER A 1 205 ? 10.075 32.144 -26.648 1.00 78.81 205 SER A CA 1
ATOM 1527 C C . SER A 1 205 ? 10.283 30.629 -26.666 1.00 78.81 205 SER A C 1
ATOM 1529 O O . SER A 1 205 ? 9.749 29.906 -27.505 1.00 78.81 205 SER A O 1
ATOM 1531 N N . VAL A 1 206 ? 11.025 30.135 -25.674 1.00 82.62 206 VAL A N 1
ATOM 1532 C CA . VAL A 1 206 ? 11.193 28.705 -25.399 1.00 82.62 206 VAL A CA 1
ATOM 1533 C C . VAL A 1 206 ? 10.542 28.401 -24.057 1.00 82.62 206 VAL A C 1
ATOM 1535 O O . VAL A 1 206 ? 10.864 29.018 -23.047 1.00 82.62 206 VAL A O 1
ATOM 1538 N N . SER A 1 207 ? 9.617 27.444 -24.040 1.00 81.00 207 SER A N 1
ATOM 1539 C CA . SER A 1 207 ? 8.980 26.950 -22.820 1.00 81.00 207 SER A CA 1
ATOM 1540 C C . SER A 1 207 ? 9.206 25.449 -22.683 1.00 81.00 207 SER A C 1
ATOM 1542 O O . SER A 1 207 ? 8.934 24.676 -23.601 1.00 81.00 207 SER A O 1
ATOM 1544 N N . ILE A 1 208 ? 9.717 25.029 -21.528 1.00 80.62 208 ILE A N 1
ATOM 1545 C CA . ILE A 1 208 ? 9.962 23.623 -21.203 1.00 80.62 208 ILE A CA 1
ATOM 1546 C C . ILE A 1 208 ? 8.920 23.222 -20.166 1.00 80.62 208 ILE A C 1
ATOM 1548 O O . ILE A 1 208 ? 8.873 23.770 -19.066 1.00 80.62 208 ILE A O 1
ATOM 1552 N N . THR A 1 209 ? 8.039 22.295 -20.529 1.00 80.69 209 THR A N 1
ATOM 1553 C CA . THR A 1 209 ? 6.904 21.896 -19.690 1.00 80.69 209 THR A CA 1
ATOM 1554 C C . THR A 1 209 ? 6.898 20.400 -19.436 1.00 80.69 209 THR A C 1
ATOM 1556 O O . THR A 1 209 ? 7.407 19.601 -20.218 1.00 80.69 209 THR A O 1
ATOM 1559 N N . HIS A 1 210 ? 6.300 19.995 -18.320 1.00 77.62 210 HIS A N 1
ATOM 1560 C CA . HIS A 1 210 ? 6.095 18.583 -18.038 1.00 77.62 210 HIS A CA 1
ATOM 1561 C C . HIS A 1 210 ? 5.007 17.982 -18.940 1.00 77.62 210 HIS A C 1
ATOM 1563 O O . HIS A 1 210 ? 3.941 18.573 -19.137 1.00 77.62 210 HIS A O 1
ATOM 1569 N N . ARG A 1 211 ? 5.245 16.758 -19.420 1.00 83.62 211 ARG A N 1
ATOM 1570 C CA . ARG A 1 211 ? 4.292 16.005 -20.232 1.00 83.62 211 ARG A CA 1
ATOM 1571 C C . ARG A 1 211 ? 3.077 15.572 -19.402 1.00 83.62 211 ARG A C 1
ATOM 1573 O O . ARG A 1 211 ? 3.184 14.763 -18.487 1.00 83.62 211 ARG A O 1
ATOM 1580 N N . ARG A 1 212 ? 1.895 16.100 -19.732 1.00 82.88 212 ARG A N 1
ATOM 1581 C CA . ARG A 1 212 ? 0.639 15.705 -19.068 1.00 82.88 212 ARG A CA 1
ATOM 1582 C C . ARG A 1 212 ? 0.089 14.375 -19.582 1.00 82.88 212 ARG A C 1
ATOM 1584 O O . ARG A 1 212 ? -0.328 13.566 -18.767 1.00 82.88 212 ARG A O 1
ATOM 1591 N N . ILE A 1 213 ? 0.132 14.155 -20.896 1.00 86.62 213 ILE A N 1
ATOM 1592 C CA . ILE A 1 213 ? -0.347 12.928 -21.547 1.00 86.62 213 ILE A CA 1
ATOM 1593 C C . ILE A 1 213 ? 0.815 11.940 -21.638 1.00 86.62 213 ILE A C 1
ATOM 1595 O O . ILE A 1 213 ? 1.741 12.144 -22.426 1.00 86.62 213 ILE A O 1
ATOM 1599 N N . LYS A 1 214 ? 0.783 10.912 -20.795 1.00 88.62 214 LYS A N 1
ATOM 1600 C CA . LYS A 1 214 ? 1.812 9.874 -20.660 1.00 88.62 214 LYS A CA 1
ATOM 1601 C C . LYS A 1 214 ? 1.184 8.604 -20.092 1.00 88.62 214 LYS A C 1
ATOM 1603 O O . LYS A 1 214 ? 0.051 8.639 -19.614 1.00 88.62 214 LYS A O 1
ATOM 1608 N N . ASN A 1 215 ? 1.937 7.514 -20.091 1.00 91.12 215 ASN A N 1
ATOM 1609 C CA . ASN A 1 215 ? 1.570 6.334 -19.332 1.00 91.12 215 ASN A CA 1
ATOM 1610 C C . ASN A 1 215 ? 1.817 6.587 -17.834 1.00 91.12 215 ASN A C 1
ATOM 1612 O O . ASN A 1 215 ? 2.955 6.574 -17.365 1.00 91.12 215 ASN A O 1
ATOM 1616 N N . ASP A 1 216 ? 0.743 6.841 -17.084 1.00 89.88 216 ASP A N 1
ATOM 1617 C CA . ASP A 1 216 ? 0.823 7.142 -15.650 1.00 89.88 216 ASP A CA 1
ATOM 1618 C C . ASP A 1 216 ? 1.310 5.951 -14.815 1.00 89.88 216 ASP A C 1
ATOM 1620 O O . ASP A 1 216 ? 1.920 6.147 -13.764 1.00 89.88 216 ASP A O 1
ATOM 1624 N N . ARG A 1 217 ? 1.076 4.719 -15.282 1.00 91.25 217 ARG A N 1
ATOM 1625 C CA . ARG A 1 217 ? 1.540 3.505 -14.605 1.00 91.25 217 ARG A CA 1
ATOM 1626 C C . ARG A 1 217 ? 3.052 3.379 -14.744 1.00 91.25 217 ARG A C 1
ATOM 1628 O O . ARG A 1 217 ? 3.731 3.200 -13.741 1.00 91.25 217 ARG A O 1
ATOM 1635 N N . LEU A 1 218 ? 3.578 3.571 -15.951 1.00 90.06 218 LEU A N 1
ATOM 1636 C CA . LEU A 1 218 ? 5.012 3.530 -16.216 1.00 90.06 218 LEU A CA 1
ATOM 1637 C C . LEU A 1 218 ? 5.763 4.720 -15.585 1.00 90.06 218 LEU A C 1
ATOM 1639 O O . LEU A 1 218 ? 6.861 4.521 -15.075 1.00 90.06 218 LEU A O 1
ATOM 1643 N N . ASP A 1 219 ? 5.177 5.927 -15.534 1.00 90.06 219 ASP A N 1
ATOM 1644 C CA . ASP A 1 219 ? 5.756 7.070 -14.789 1.00 90.06 219 ASP A CA 1
ATOM 1645 C C . ASP A 1 219 ? 5.854 6.760 -13.287 1.00 90.06 219 ASP A C 1
ATOM 1647 O O . ASP A 1 219 ? 6.885 7.017 -12.663 1.00 90.06 219 ASP A O 1
ATOM 1651 N N . ALA A 1 220 ? 4.801 6.177 -12.699 1.00 89.50 220 ALA A N 1
ATOM 1652 C CA . ALA A 1 220 ? 4.787 5.803 -11.286 1.00 89.50 220 ALA A CA 1
ATOM 1653 C C . ALA A 1 220 ? 5.803 4.692 -10.978 1.00 89.50 220 ALA A C 1
ATOM 1655 O O . ALA A 1 220 ? 6.599 4.828 -10.048 1.00 89.50 220 ALA A O 1
ATOM 1656 N N . THR A 1 221 ? 5.824 3.629 -11.784 1.00 90.62 221 THR A N 1
ATOM 1657 C CA . THR A 1 221 ? 6.784 2.523 -11.667 1.00 90.62 221 THR A CA 1
ATOM 1658 C C . THR A 1 221 ? 8.220 3.015 -11.845 1.00 90.62 221 THR A C 1
ATOM 1660 O O . THR A 1 221 ? 9.080 2.706 -11.023 1.00 90.62 221 THR A O 1
ATOM 1663 N N . GLY A 1 222 ? 8.477 3.854 -12.852 1.00 88.19 222 GLY A N 1
ATOM 1664 C CA . GLY A 1 222 ? 9.790 4.452 -13.091 1.00 88.19 222 GLY A CA 1
ATOM 1665 C C . GLY A 1 222 ? 10.251 5.354 -11.944 1.00 88.19 222 GLY A C 1
ATOM 1666 O O . GLY A 1 222 ? 11.424 5.335 -11.579 1.00 88.19 222 GLY A O 1
ATOM 1667 N N . PHE A 1 223 ? 9.336 6.099 -11.316 1.00 87.00 223 PHE A N 1
ATOM 1668 C CA . PHE A 1 223 ? 9.645 6.890 -10.124 1.00 87.00 223 PHE A CA 1
ATOM 1669 C C . PHE A 1 223 ? 10.065 6.014 -8.935 1.00 87.00 223 PHE A C 1
ATOM 1671 O O . PHE A 1 223 ? 11.069 6.311 -8.285 1.00 87.00 223 PHE A O 1
ATOM 1678 N N . VAL A 1 224 ? 9.317 4.938 -8.656 1.00 88.19 224 VAL A N 1
ATOM 1679 C CA . VAL A 1 224 ? 9.635 3.990 -7.573 1.00 88.19 224 VAL A CA 1
ATOM 1680 C C . VAL A 1 224 ? 10.969 3.298 -7.837 1.00 88.19 224 VAL A C 1
ATOM 1682 O O . VAL A 1 224 ? 11.817 3.246 -6.947 1.00 88.19 224 VAL A O 1
ATOM 1685 N N . TRP A 1 225 ? 11.189 2.835 -9.067 1.00 88.69 225 TRP A N 1
ATOM 1686 C CA . TRP A 1 225 ? 12.441 2.199 -9.458 1.00 88.69 225 TRP A CA 1
ATOM 1687 C C . TRP A 1 225 ? 13.634 3.149 -9.300 1.00 88.69 225 TRP A C 1
ATOM 1689 O O . TRP A 1 225 ? 14.617 2.788 -8.654 1.00 88.69 225 TRP A O 1
ATOM 1699 N N . ALA A 1 226 ? 13.529 4.393 -9.783 1.00 86.12 226 ALA A N 1
ATOM 1700 C CA . ALA A 1 226 ? 14.579 5.396 -9.614 1.00 86.12 226 ALA A CA 1
ATOM 1701 C C . ALA A 1 226 ? 14.879 5.668 -8.132 1.00 86.12 226 ALA A C 1
ATOM 1703 O O . ALA A 1 226 ? 16.042 5.740 -7.739 1.00 86.12 226 ALA A O 1
ATOM 1704 N N . PHE A 1 227 ? 13.847 5.771 -7.289 1.00 86.88 227 PHE A N 1
ATOM 1705 C CA . PHE A 1 227 ? 14.020 5.945 -5.847 1.00 86.88 227 PHE A CA 1
ATOM 1706 C C . PHE A 1 227 ? 14.817 4.791 -5.221 1.00 86.88 227 PHE A C 1
ATOM 1708 O O . PHE A 1 227 ? 15.829 5.037 -4.564 1.00 86.88 227 PHE A O 1
ATOM 1715 N N . ILE A 1 228 ? 14.434 3.539 -5.485 1.00 85.38 228 ILE A N 1
ATOM 1716 C CA . ILE A 1 228 ? 15.142 2.359 -4.963 1.00 85.38 228 ILE A CA 1
ATOM 1717 C C . ILE A 1 228 ? 16.579 2.302 -5.507 1.00 85.38 228 ILE A C 1
ATOM 1719 O O . ILE A 1 228 ? 17.525 2.050 -4.755 1.00 85.38 228 ILE A O 1
ATOM 1723 N N . ALA A 1 229 ? 16.778 2.608 -6.789 1.00 85.31 229 ALA A N 1
ATOM 1724 C CA . ALA A 1 229 ? 18.102 2.648 -7.395 1.00 85.31 229 ALA A CA 1
ATOM 1725 C C . ALA A 1 229 ? 19.026 3.649 -6.679 1.00 85.31 229 ALA A C 1
ATOM 1727 O O . ALA A 1 229 ? 20.170 3.312 -6.385 1.00 85.31 229 ALA A O 1
ATOM 1728 N N . THR A 1 230 ? 18.538 4.836 -6.293 1.00 83.81 230 THR A N 1
ATOM 1729 C CA . THR A 1 230 ? 19.364 5.821 -5.559 1.00 83.81 230 THR A CA 1
ATOM 1730 C C . THR A 1 230 ? 19.808 5.368 -4.171 1.00 83.81 230 THR A C 1
ATOM 1732 O O . THR A 1 230 ? 20.827 5.843 -3.674 1.00 83.81 230 THR A O 1
ATOM 1735 N N . THR A 1 231 ? 19.078 4.449 -3.538 1.00 79.75 231 THR A N 1
ATOM 1736 C CA . THR A 1 231 ? 19.454 3.930 -2.214 1.00 79.75 231 THR A CA 1
ATOM 1737 C C . THR A 1 231 ? 20.546 2.864 -2.268 1.00 79.75 231 THR A C 1
ATOM 1739 O O . THR A 1 231 ? 21.214 2.637 -1.262 1.00 79.75 231 THR A O 1
ATOM 1742 N N . HIS A 1 232 ? 20.762 2.232 -3.428 1.00 70.12 232 HIS A N 1
ATOM 1743 C CA . HIS A 1 232 ? 21.576 1.016 -3.518 1.00 70.12 232 HIS A CA 1
ATOM 1744 C C . HIS A 1 232 ? 22.540 0.930 -4.712 1.00 70.12 232 HIS A C 1
ATOM 1746 O O . HIS A 1 232 ? 23.344 0.001 -4.747 1.00 70.12 232 HIS A O 1
ATOM 1752 N N . ALA A 1 233 ? 22.460 1.833 -5.691 1.00 71.94 233 ALA A N 1
ATOM 1753 C CA . ALA A 1 233 ? 23.352 1.873 -6.848 1.00 71.94 233 ALA A CA 1
ATOM 1754 C C . ALA A 1 233 ? 24.136 3.193 -6.876 1.00 71.94 233 ALA A C 1
ATOM 1756 O O . ALA A 1 233 ? 23.554 4.271 -7.022 1.00 71.94 233 ALA A O 1
ATOM 1757 N N . GLU A 1 234 ? 25.465 3.103 -6.783 1.00 73.75 234 GLU A N 1
ATOM 1758 C CA . GLU A 1 234 ? 26.355 4.272 -6.705 1.00 73.75 234 GLU A CA 1
ATOM 1759 C C . GLU A 1 234 ? 26.211 5.248 -7.892 1.00 73.75 234 GLU A C 1
ATOM 1761 O O . GLU A 1 234 ? 26.064 6.448 -7.649 1.00 73.75 234 GLU A O 1
ATOM 1766 N N . PRO A 1 235 ? 26.113 4.808 -9.166 1.00 81.62 235 PRO A N 1
ATOM 1767 C CA . PRO A 1 235 ? 25.918 5.740 -10.281 1.00 81.62 235 PRO A CA 1
ATOM 1768 C C . PRO A 1 235 ? 24.584 6.502 -10.218 1.00 81.62 235 PRO A C 1
ATOM 1770 O O . PRO A 1 235 ? 24.528 7.697 -10.526 1.00 81.62 235 PRO A O 1
ATOM 1773 N N . ALA A 1 236 ? 23.507 5.832 -9.793 1.00 80.69 236 ALA A N 1
ATOM 1774 C CA . ALA A 1 236 ? 22.182 6.439 -9.664 1.00 80.69 236 ALA A CA 1
ATOM 1775 C C . ALA A 1 236 ? 22.146 7.449 -8.509 1.00 80.69 236 ALA A C 1
ATOM 1777 O O . ALA A 1 236 ? 21.610 8.550 -8.654 1.00 80.69 236 ALA A O 1
ATOM 1778 N N . LYS A 1 237 ? 22.771 7.099 -7.382 1.00 84.25 237 LYS A N 1
ATOM 1779 C CA . LYS A 1 237 ? 22.929 7.974 -6.219 1.00 84.25 237 LYS A CA 1
ATOM 1780 C C . LYS A 1 237 ? 23.742 9.222 -6.557 1.00 84.25 237 LYS A C 1
ATOM 1782 O O . LYS A 1 237 ? 23.284 10.325 -6.268 1.00 84.25 237 LYS A O 1
ATOM 1787 N N . ALA A 1 238 ? 24.879 9.064 -7.234 1.00 85.81 238 ALA A N 1
ATOM 1788 C CA . ALA A 1 238 ? 25.714 10.179 -7.670 1.00 85.81 238 ALA A CA 1
ATOM 1789 C C . ALA A 1 238 ? 24.966 11.105 -8.643 1.00 85.81 238 ALA A C 1
ATOM 1791 O O . ALA A 1 238 ? 25.014 12.325 -8.500 1.00 85.81 238 ALA A O 1
ATOM 1792 N N . HIS A 1 239 ? 24.221 10.549 -9.608 1.00 83.88 239 HIS A N 1
ATOM 1793 C CA . HIS A 1 239 ? 23.375 11.350 -10.498 1.00 83.88 239 HIS A CA 1
ATOM 1794 C C . HIS A 1 239 ? 22.309 12.134 -9.719 1.00 83.88 239 HIS A C 1
ATOM 1796 O O . HIS A 1 239 ? 22.147 13.334 -9.936 1.00 83.88 239 HIS A O 1
ATOM 1802 N N . TYR A 1 240 ? 21.609 11.482 -8.790 1.00 86.62 240 TYR A N 1
ATOM 1803 C CA . TYR A 1 240 ? 20.599 12.125 -7.952 1.00 86.62 240 TYR A CA 1
ATOM 1804 C C . TYR A 1 240 ? 21.188 13.245 -7.082 1.00 86.62 240 TYR A C 1
ATOM 1806 O O . TYR A 1 240 ? 20.619 14.334 -7.040 1.00 86.62 240 TYR A O 1
ATOM 1814 N N . GLN A 1 241 ? 22.328 13.005 -6.428 1.00 87.25 241 GLN A N 1
ATOM 1815 C CA . GLN A 1 241 ? 23.014 13.996 -5.594 1.00 87.25 241 GLN A CA 1
ATOM 1816 C C . GLN A 1 241 ? 23.442 15.214 -6.410 1.00 87.25 241 GLN A C 1
ATOM 1818 O O . GLN A 1 241 ? 23.017 16.315 -6.082 1.00 87.25 241 GLN A O 1
ATOM 1823 N N . ARG A 1 242 ? 24.126 15.017 -7.550 1.00 88.31 242 ARG A N 1
ATOM 1824 C CA . ARG A 1 242 ? 24.510 16.126 -8.445 1.00 88.31 242 ARG A CA 1
ATOM 1825 C C . ARG A 1 242 ? 23.329 17.026 -8.799 1.00 88.31 242 ARG A C 1
ATOM 1827 O O . ARG A 1 242 ? 23.460 18.242 -8.840 1.00 88.31 242 ARG A O 1
ATOM 1834 N N . ARG A 1 243 ? 22.158 16.438 -9.041 1.00 85.19 243 ARG A N 1
ATOM 1835 C CA . ARG A 1 243 ? 20.944 17.195 -9.363 1.00 85.19 243 ARG A CA 1
ATOM 1836 C C . ARG A 1 243 ? 20.343 17.914 -8.161 1.00 85.19 243 ARG A C 1
ATOM 1838 O O . ARG A 1 243 ? 19.864 19.037 -8.290 1.00 85.19 243 ARG A O 1
ATOM 1845 N N . ARG A 1 244 ? 20.381 17.293 -6.981 1.00 88.56 244 ARG A N 1
ATOM 1846 C CA . ARG A 1 244 ? 19.990 17.949 -5.724 1.00 88.56 244 ARG A CA 1
ATOM 1847 C C . ARG A 1 244 ? 20.882 19.154 -5.427 1.00 88.56 244 ARG A C 1
ATOM 1849 O O . ARG A 1 244 ? 20.343 20.183 -5.031 1.00 88.56 244 ARG A O 1
ATOM 1856 N N . ASP A 1 245 ? 22.180 19.043 -5.691 1.00 89.81 245 ASP A N 1
ATOM 1857 C CA . ASP A 1 245 ? 23.158 20.121 -5.508 1.00 89.81 245 ASP A CA 1
ATOM 1858 C C . ASP A 1 245 ? 22.934 21.270 -6.506 1.00 89.81 245 ASP A C 1
ATOM 1860 O O . ASP A 1 245 ? 23.104 22.436 -6.168 1.00 89.81 245 ASP A O 1
ATOM 1864 N N . GLN A 1 246 ? 22.440 20.957 -7.708 1.00 87.12 246 GLN A N 1
ATOM 1865 C CA . GLN A 1 246 ? 21.995 21.935 -8.712 1.00 87.12 246 GLN A CA 1
ATOM 1866 C C . GLN A 1 246 ? 20.641 22.597 -8.378 1.00 87.12 246 GLN A C 1
ATOM 1868 O O . GLN A 1 246 ? 20.141 23.407 -9.155 1.00 87.12 246 GLN A O 1
ATOM 1873 N N . GLY A 1 247 ? 20.030 22.273 -7.233 1.00 85.81 247 GLY A N 1
ATOM 1874 C CA . GLY A 1 247 ? 18.793 22.899 -6.755 1.00 85.81 247 GLY A CA 1
ATOM 1875 C C . GLY A 1 247 ? 17.502 22.171 -7.141 1.00 85.81 247 GLY A C 1
ATOM 1876 O O . GLY A 1 247 ? 16.408 22.642 -6.807 1.00 85.81 247 GLY A O 1
ATOM 1877 N N . ASP A 1 248 ? 17.576 21.001 -7.786 1.00 83.50 248 ASP A N 1
ATOM 1878 C CA . ASP A 1 248 ? 16.373 20.256 -8.149 1.00 83.50 248 ASP A CA 1
ATOM 1879 C C . ASP A 1 248 ? 15.625 19.748 -6.914 1.00 83.50 248 ASP A C 1
ATOM 1881 O O . ASP A 1 248 ? 16.188 19.162 -5.984 1.00 83.50 248 ASP A O 1
ATOM 1885 N N . ARG A 1 249 ? 14.295 19.884 -6.924 1.00 84.44 249 ARG A N 1
ATOM 1886 C CA . ARG A 1 249 ? 13.428 19.245 -5.921 1.00 84.44 249 ARG A CA 1
ATOM 1887 C C . ARG A 1 249 ? 13.529 17.721 -6.031 1.00 84.44 249 ARG A C 1
ATOM 1889 O O . ARG A 1 249 ? 13.704 17.191 -7.123 1.00 84.44 249 ARG A O 1
ATOM 1896 N N . HIS A 1 250 ? 13.317 17.008 -4.924 1.00 83.31 250 HIS A N 1
ATOM 1897 C CA . HIS A 1 250 ? 13.429 15.542 -4.837 1.00 83.31 250 HIS A CA 1
ATOM 1898 C C . HIS A 1 250 ? 12.799 14.790 -6.026 1.00 83.31 250 HIS A C 1
ATOM 1900 O O . HIS A 1 250 ? 13.463 14.005 -6.698 1.00 83.31 250 HIS A O 1
ATOM 1906 N N . ALA A 1 251 ? 11.539 15.091 -6.350 1.00 79.69 251 ALA A N 1
ATOM 1907 C CA . ALA A 1 251 ? 10.834 14.406 -7.430 1.00 79.69 251 ALA A CA 1
ATOM 1908 C C . ALA A 1 251 ? 11.290 14.811 -8.846 1.00 79.69 251 ALA A C 1
ATOM 1910 O O . ALA A 1 251 ? 10.986 14.104 -9.806 1.00 79.69 251 ALA A O 1
ATOM 1911 N N . ALA A 1 252 ? 11.963 15.953 -9.004 1.00 79.44 252 ALA A N 1
ATOM 1912 C CA . ALA A 1 252 ? 12.606 16.333 -10.260 1.00 79.44 252 ALA A CA 1
ATOM 1913 C C . ALA A 1 252 ? 13.943 15.594 -10.405 1.00 79.44 252 ALA A C 1
ATOM 1915 O O . ALA A 1 252 ? 14.165 14.956 -11.436 1.00 79.44 252 ALA A O 1
ATOM 1916 N N . ALA A 1 253 ? 14.749 15.579 -9.336 1.00 82.56 253 ALA A N 1
ATOM 1917 C CA . ALA A 1 253 ? 16.034 14.886 -9.263 1.00 82.56 253 ALA A CA 1
ATOM 1918 C C . ALA A 1 253 ? 15.901 13.377 -9.546 1.00 82.56 253 ALA A C 1
ATOM 1920 O O . ALA A 1 253 ? 16.647 12.850 -10.366 1.00 82.56 253 ALA A O 1
ATOM 1921 N N . LEU A 1 254 ? 14.897 12.705 -8.966 1.00 80.88 254 LEU A N 1
ATOM 1922 C CA . LEU A 1 254 ? 14.637 11.278 -9.212 1.00 80.88 254 LEU A CA 1
ATOM 1923 C C . LEU A 1 254 ? 14.226 10.958 -10.654 1.00 80.88 254 LEU A C 1
ATOM 1925 O O . LEU A 1 254 ? 14.582 9.911 -11.176 1.00 80.88 254 LEU A O 1
ATOM 1929 N N . ARG A 1 255 ? 13.470 11.841 -11.314 1.00 71.56 255 ARG A N 1
ATOM 1930 C CA . ARG A 1 255 ? 12.881 11.545 -12.633 1.00 71.56 255 ARG A CA 1
ATOM 1931 C C . ARG A 1 255 ? 13.794 11.840 -13.818 1.00 71.56 255 ARG A C 1
ATOM 1933 O O . ARG A 1 255 ? 13.332 11.763 -14.949 1.00 71.56 255 ARG A O 1
ATOM 1940 N N . GLY A 1 256 ? 15.043 12.248 -13.594 1.00 61.81 256 GLY A N 1
ATOM 1941 C CA . GLY A 1 256 ? 15.938 12.624 -14.701 1.00 61.81 256 GLY A CA 1
ATOM 1942 C C . GLY A 1 256 ? 15.495 13.878 -15.483 1.00 61.81 256 GLY A C 1
ATOM 1943 O O . GLY A 1 256 ? 16.066 14.175 -16.524 1.00 61.81 256 GLY A O 1
ATOM 1944 N N . ARG A 1 257 ? 14.464 14.607 -15.023 1.00 52.44 257 ARG A N 1
ATOM 1945 C CA . ARG A 1 257 ? 13.869 15.743 -15.745 1.00 52.44 257 ARG A CA 1
ATOM 1946 C C . ARG A 1 257 ? 14.739 16.982 -15.629 1.00 52.44 257 ARG A C 1
ATOM 1948 O O . ARG A 1 257 ? 14.659 17.603 -14.580 1.00 52.44 257 ARG A O 1
ATOM 1955 N N . GLU A 1 258 ? 15.492 17.361 -16.655 1.00 41.12 258 GLU A N 1
ATOM 1956 C CA . GLU A 1 258 ? 16.207 18.647 -16.700 1.00 41.12 258 GLU A CA 1
ATOM 1957 C C . GLU A 1 258 ? 15.317 19.786 -16.179 1.00 41.12 258 GLU A C 1
ATOM 1959 O O . GLU A 1 258 ? 14.278 20.123 -16.756 1.00 41.12 258 GLU A O 1
ATOM 1964 N N . GLY A 1 259 ? 15.680 20.305 -15.007 1.00 39.78 259 GLY A N 1
ATOM 1965 C CA . GLY A 1 259 ? 14.985 21.395 -14.360 1.00 39.78 259 GLY A CA 1
ATOM 1966 C C . GLY A 1 259 ? 15.484 22.704 -14.940 1.00 39.78 259 GLY A C 1
ATOM 1967 O O . GLY A 1 259 ? 16.575 23.155 -14.612 1.00 39.78 259 GLY A O 1
ATOM 1968 N N . ALA A 1 260 ? 14.651 23.360 -15.744 1.00 39.62 260 ALA A N 1
ATOM 1969 C CA . ALA A 1 260 ? 14.689 24.809 -15.877 1.00 39.62 260 ALA A CA 1
ATOM 1970 C C . ALA A 1 260 ? 14.303 25.424 -14.519 1.00 39.62 260 ALA A C 1
ATOM 1972 O O . ALA A 1 260 ? 13.164 25.827 -14.295 1.00 39.62 260 ALA A O 1
ATOM 1973 N N . CYS A 1 261 ? 15.242 25.433 -13.578 1.00 38.50 261 CYS A N 1
ATOM 1974 C CA . CYS A 1 261 ? 15.190 26.273 -12.392 1.00 38.50 261 CYS A CA 1
ATOM 1975 C C . CYS A 1 261 ? 16.423 27.180 -12.412 1.00 38.50 261 CYS A C 1
ATOM 1977 O O . CYS A 1 261 ? 17.261 27.137 -11.521 1.00 38.50 261 CYS A O 1
ATOM 1979 N N . GLY A 1 262 ? 16.540 27.982 -13.476 1.00 33.31 262 GLY A N 1
ATOM 1980 C CA . GLY A 1 262 ? 17.399 29.161 -13.449 1.00 33.31 262 GLY A CA 1
ATOM 1981 C C . GLY A 1 262 ? 16.845 30.182 -12.445 1.00 33.31 262 GLY A C 1
ATOM 1982 O O . GLY A 1 262 ? 15.633 30.178 -12.187 1.00 33.31 262 GLY A O 1
ATOM 1983 N N . PRO A 1 263 ? 17.705 31.024 -11.846 1.00 31.27 263 PRO A N 1
ATOM 1984 C CA . PRO A 1 263 ? 17.282 32.022 -10.873 1.00 31.27 263 PRO A CA 1
ATOM 1985 C C . PRO A 1 263 ? 16.196 32.911 -11.485 1.00 31.27 263 PRO A C 1
ATOM 1987 O O . PRO A 1 263 ? 16.317 33.377 -12.617 1.00 31.27 263 PRO A O 1
ATOM 1990 N N . ARG A 1 264 ? 15.110 33.122 -10.735 1.00 33.03 264 ARG A N 1
ATOM 1991 C CA . ARG A 1 264 ? 14.165 34.193 -11.049 1.00 33.03 264 ARG A CA 1
ATOM 1992 C C . ARG A 1 264 ? 14.881 35.502 -10.722 1.00 33.03 264 ARG A C 1
ATOM 1994 O O . ARG A 1 264 ? 15.102 35.767 -9.543 1.00 33.03 264 ARG A O 1
ATOM 2001 N N . HIS A 1 265 ? 15.285 36.237 -11.753 1.00 33.66 265 HIS A N 1
ATOM 2002 C CA . HIS A 1 265 ? 15.555 37.669 -11.653 1.00 33.66 265 HIS A CA 1
ATOM 2003 C C . HIS A 1 265 ? 14.241 38.431 -11.804 1.00 33.66 265 HIS A C 1
ATOM 2005 O O . HIS A 1 265 ? 13.403 37.983 -12.624 1.00 33.66 265 HIS A O 1
#

InterPro domains:
  IPR003346 Transposase IS116/IS110/IS902, C-terminal [PF02371] (156-241)
  IPR047650 Transposase IS110-like [PTHR33055] (99-255)

Sequence (265 aa):
MTAGRPPRPTDRRAGNTDLVTDPGKSPAPRSRRGCPIREYFPAFLDAFANHKDFLDSADARAILAAAPAPAGAARLTKARIAAALRRGGRKRGVDNLAIKLHAALRLPHLRQPQRVEQAMGTAALALLAALDTACANVDQLGEACAEAFAQHPDYDIITSFPRLGDLTGARVLAELGDDRNRFADARAVKAYAGSVPVTRASGRSVSITHRRIKNDRLDATGFVWAFIATTHAEPAKAHYQRRRDQGDRHAAALRGREGACGPRH

pLDDT: mean 78.15, std 20.44, range [22.72, 96.31]

Foldseek 3Di:
DDDDDDDDDDDDDPPDPPPPVDVPDDPFPPPPPDDLCCVAPVLLQVLQRPPPCRCLQLLSLLLCLQPVFLVSLLVDDLVNSLVSNVVSVDDPCSSVSSVSSNVSSNPDDDHDPPVVRVVSSVVVVVVSVVSVVVSVVVVVVQVVLLVVLCPDPCNCVQVVPPQQDSSLSSLLDVQVDPPPPPDPDPVSVCVQLQLEWDWDDDPVDIDTHGDPDHDPSSVVSQLVSLVRCLVPPPVSVVQLVVVVVVVDDNSCSSSNYPDPPDPDD

Secondary structure (DSSP, 8-state):
--PPPPPPP-------------TT-----GGGSS-THHHH-HHHHHHTTT-TTTTTSHHHHHHHHH-SSHHHHTT--HHHHHHHHHHTT--SSHHHHHHHHHHHTTS------HHHHHHHHHHHHHHHHHHHHHHHHHHHHHHHHHHHHHTSTTHHHHHTSTT--HHHHHHHHHHH-S-TTS-SSHHHHHHHTT-S-EEEEETTEEEEE--SSS-HHHHHHHHHHHHHHHHH-HHHHHHHHHHHHTT--HHHHHTT---------

Radius of gyration: 26.59 Å; chains: 1; bounding box: 54×91×60 Å

Organism: NCBI:txid587534